Protein AF-K1QUE8-F1 (afdb_monomer)

Solvent-accessible surface area (backbone atoms only — not comparable to full-atom values): 10754 Å² total; per-residue (Å²): 132,71,87,56,39,79,58,92,83,52,63,76,70,62,57,48,41,46,34,38,34,32,45,71,91,38,82,73,45,81,34,68,40,78,85,75,80,98,66,76,67,52,37,66,56,57,49,50,61,57,50,73,75,49,94,81,67,42,38,39,40,38,44,27,49,48,38,58,42,22,41,100,90,54,39,49,23,56,53,54,43,53,49,44,69,73,35,80,70,38,34,38,38,37,31,27,74,27,52,45,63,65,99,59,63,75,72,58,93,77,76,88,77,75,86,78,88,65,76,57,57,27,46,48,27,47,33,53,38,52,68,34,94,48,33,46,73,41,41,47,48,73,68,54,51,52,51,55,50,68,77,43,95,64,55,71,67,57,49,54,53,52,53,52,43,50,76,71,39,69,63,59,53,50,49,26,53,49,45,39,56,55,56,74,76,90

Sequence (186 aa):
MYETNLDHQDWDKAKSTCLICKIDDNITVNLEDKTIGEEGTHAEEFLLQELEKKSEVRNVTIFMNNSPCSTPNHTCADKLLKYLDASENVRMTMYVTRLYMIARESCKRDGHSEDITNGSVHSAGLQRLKQHARCEINAFNKNVWEELLNITKMTKEFKEEFMSKYCNVRSRKEEDDCIRSDLEII

Nearest PDB structures (foldseek):
  8fvi-assembly1_A  TM=6.857E-01  e=3.192E-07  Homo sapiens
  5w3v-assembly1_B  TM=6.113E-01  e=8.875E-08  Macaca nemestrina
  8h0i-assembly1_B  TM=6.371E-01  e=7.833E-06  Homo sapiens
  4iou-assembly1_A  TM=6.543E-01  e=2.046E-05  Homo sapiens
  5zva-assembly1_A  TM=5.821E-01  e=1.800E-05  Homo sapiens

pLDDT: mean 75.33, std 18.22, range [23.98, 97.44]

Secondary structure (DSSP, 8-state):
--TTB--TT-HHHHH--EEEEEETTEEEEEEE---SSS----HHHHHHHHHHT-S---EEEEEESSPPP--SS--HHHHHHHHHHH-TT-EEEEEESSB---SS-TT--S-PPP--S-THHHHHHHHHHHHSTTEEEEE--HHHHHHHHHHS---HHHHHHHHHHHHH-HHHHHHHHHHHHHHHH-

Radius of gyration: 16.33 Å; Cα contacts (8 Å, |Δi|>4): 271; chains: 1; bounding box: 38×42×38 Å

Structure (mmCIF, N/CA/C/O backbone):
data_AF-K1QUE8-F1
#
_entry.id   AF-K1QUE8-F1
#
loop_
_atom_site.group_PDB
_atom_site.id
_atom_site.type_symbol
_atom_site.label_atom_id
_atom_site.label_alt_id
_atom_site.label_comp_id
_atom_site.label_asym_id
_atom_site.label_entity_id
_atom_site.label_seq_id
_atom_site.pdbx_PDB_ins_code
_atom_site.Cartn_x
_atom_site.Cartn_y
_atom_site.Cartn_z
_atom_site.occupancy
_atom_site.B_iso_or_equiv
_atom_site.auth_seq_id
_atom_site.auth_comp_id
_atom_site.auth_asym_id
_atom_site.auth_atom_id
_atom_site.pdbx_PDB_model_num
ATOM 1 N N . MET A 1 1 ? 7.426 0.393 -20.515 1.00 30.89 1 MET A N 1
ATOM 2 C CA . MET A 1 1 ? 7.509 0.772 -19.095 1.00 30.89 1 MET A CA 1
ATOM 3 C C . MET A 1 1 ? 7.867 2.232 -19.069 1.00 30.89 1 MET A C 1
ATOM 5 O O . MET A 1 1 ? 8.918 2.582 -19.593 1.00 30.89 1 MET A O 1
ATOM 9 N N . TYR A 1 2 ? 6.949 3.071 -18.607 1.00 23.98 2 TYR A N 1
ATOM 10 C CA . TYR A 1 2 ? 7.241 4.486 -18.402 1.00 23.98 2 TYR A CA 1
ATOM 11 C C . TYR A 1 2 ? 8.318 4.622 -17.311 1.00 23.98 2 TYR A C 1
ATOM 13 O O . TYR A 1 2 ? 8.532 3.697 -16.528 1.00 23.98 2 TYR A O 1
ATOM 21 N N . GLU A 1 3 ? 8.979 5.775 -17.230 1.00 28.92 3 GLU A N 1
ATOM 22 C CA . GLU A 1 3 ? 9.872 6.176 -16.127 1.00 28.92 3 GLU A CA 1
ATOM 23 C C . GLU A 1 3 ? 9.090 6.393 -14.803 1.00 28.92 3 GLU A C 1
ATOM 25 O O . GLU A 1 3 ? 9.285 7.361 -14.079 1.00 28.92 3 GLU A O 1
ATOM 30 N N . THR A 1 4 ? 8.137 5.511 -14.491 1.00 37.34 4 THR A N 1
ATOM 31 C CA . THR A 1 4 ? 7.513 5.336 -13.166 1.00 37.34 4 THR A CA 1
ATOM 32 C C . THR A 1 4 ? 8.431 4.554 -12.224 1.00 37.34 4 THR A C 1
ATOM 34 O O . THR A 1 4 ? 8.245 4.579 -11.003 1.00 37.34 4 THR A O 1
ATOM 37 N N . ASN A 1 5 ? 9.440 3.891 -12.799 1.00 44.62 5 ASN A N 1
ATOM 38 C CA . ASN A 1 5 ? 10.631 3.429 -12.109 1.00 44.62 5 ASN A CA 1
ATOM 39 C C . ASN A 1 5 ? 11.327 4.641 -11.493 1.00 44.62 5 ASN A C 1
ATOM 41 O O . ASN A 1 5 ? 11.408 5.694 -12.116 1.00 44.62 5 ASN A O 1
ATOM 45 N N . LEU A 1 6 ? 11.855 4.494 -10.282 1.00 47.84 6 LEU A N 1
ATOM 46 C CA . LEU A 1 6 ? 12.847 5.422 -9.747 1.00 47.84 6 LEU A CA 1
ATOM 47 C C . LEU A 1 6 ? 14.013 5.530 -10.747 1.00 47.84 6 LEU A C 1
ATOM 49 O O . LEU A 1 6 ? 14.933 4.713 -10.713 1.00 47.84 6 LEU A O 1
ATOM 53 N N . ASP A 1 7 ? 13.940 6.508 -11.650 1.00 41.91 7 ASP A N 1
ATOM 54 C CA . ASP A 1 7 ? 15.018 6.827 -12.569 1.00 41.91 7 ASP A CA 1
ATOM 55 C C . ASP A 1 7 ? 16.186 7.386 -11.754 1.00 41.91 7 ASP A C 1
ATOM 57 O O . ASP A 1 7 ? 16.023 8.142 -10.787 1.00 41.91 7 ASP A O 1
ATOM 61 N N . HIS A 1 8 ? 17.386 6.962 -12.121 1.00 46.53 8 HIS A N 1
ATOM 62 C CA . HIS A 1 8 ? 18.628 7.074 -11.361 1.00 46.53 8 HIS A CA 1
ATOM 63 C C . HIS A 1 8 ? 19.145 8.518 -11.212 1.00 46.53 8 HIS A C 1
ATOM 65 O O . HIS A 1 8 ? 20.296 8.725 -10.825 1.00 46.53 8 HIS A O 1
ATOM 71 N N . GLN A 1 9 ? 18.321 9.519 -11.523 1.00 44.19 9 GLN A N 1
ATOM 72 C CA . GLN A 1 9 ? 18.676 10.934 -11.501 1.00 44.19 9 GLN A CA 1
ATOM 73 C C . GLN A 1 9 ? 18.303 11.630 -10.182 1.00 44.19 9 GLN A C 1
ATOM 75 O O . GLN A 1 9 ? 18.960 12.602 -9.817 1.00 44.19 9 GLN A O 1
ATOM 80 N N . ASP A 1 10 ? 17.324 11.119 -9.419 1.00 52.12 10 ASP A N 1
ATOM 81 C CA . ASP A 1 10 ? 16.873 11.721 -8.148 1.00 52.12 10 ASP A CA 1
ATOM 82 C C . ASP A 1 10 ? 17.014 10.745 -6.963 1.00 52.12 10 ASP A C 1
ATOM 84 O O . ASP A 1 10 ? 16.064 10.135 -6.462 1.00 52.12 10 ASP A O 1
ATOM 88 N N . TRP A 1 11 ? 18.266 10.575 -6.533 1.00 52.62 11 TRP A N 1
ATOM 89 C CA . TRP A 1 11 ? 18.699 9.614 -5.514 1.00 52.62 11 TRP A CA 1
ATOM 90 C C . TRP A 1 11 ? 18.030 9.776 -4.160 1.00 52.62 11 TRP A C 1
ATOM 92 O O . TRP A 1 11 ? 17.877 8.792 -3.441 1.00 52.62 11 TRP A O 1
ATOM 102 N N . ASP A 1 12 ? 17.658 10.992 -3.783 1.00 55.94 12 ASP A N 1
ATOM 103 C CA . ASP A 1 12 ? 17.095 11.238 -2.460 1.00 55.94 12 ASP A CA 1
ATOM 104 C C . ASP A 1 12 ? 15.650 10.740 -2.368 1.00 55.94 12 ASP A C 1
ATOM 106 O O . ASP A 1 12 ? 15.221 10.294 -1.306 1.00 55.94 12 ASP A O 1
ATOM 110 N N . LYS A 1 13 ? 14.937 10.670 -3.501 1.00 54.03 13 LYS A N 1
ATOM 111 C CA . LYS A 1 13 ? 13.595 10.071 -3.588 1.00 5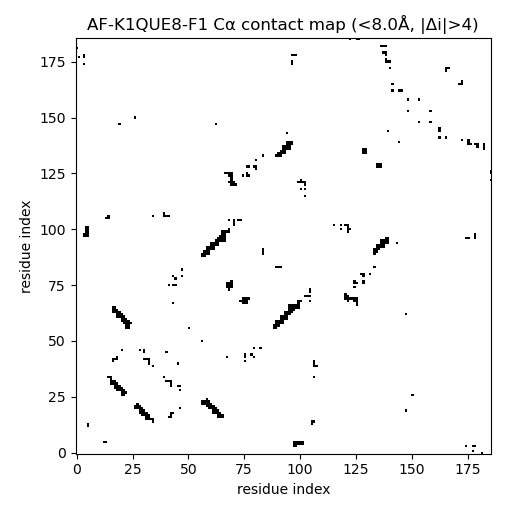4.03 13 LYS A CA 1
ATOM 112 C C . LYS A 1 13 ? 13.598 8.542 -3.610 1.00 54.03 13 LYS A C 1
ATOM 114 O O . LYS A 1 13 ? 12.575 7.943 -3.282 1.00 54.03 13 LYS A O 1
ATOM 119 N N . ALA A 1 14 ? 14.712 7.923 -4.004 1.00 55.34 14 ALA A N 1
ATOM 120 C CA . ALA A 1 14 ? 14.877 6.467 -4.046 1.00 55.34 14 ALA A CA 1
ATOM 121 C C . ALA A 1 14 ? 15.309 5.857 -2.702 1.00 55.34 14 ALA A C 1
ATOM 123 O O . ALA A 1 14 ? 15.234 4.640 -2.536 1.00 55.34 14 ALA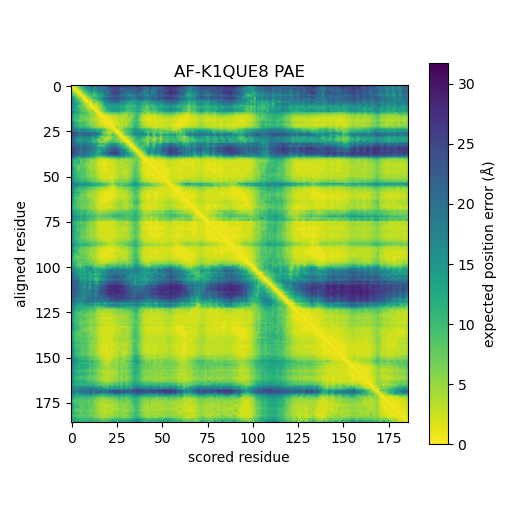 A O 1
ATOM 124 N N . LYS A 1 15 ? 15.805 6.685 -1.772 1.00 58.16 15 LYS A N 1
ATOM 125 C CA . LYS A 1 15 ? 16.383 6.241 -0.493 1.00 58.16 15 LYS A CA 1
ATOM 126 C C . LYS A 1 15 ? 15.375 6.125 0.641 1.00 58.16 15 LYS A C 1
ATOM 128 O O . L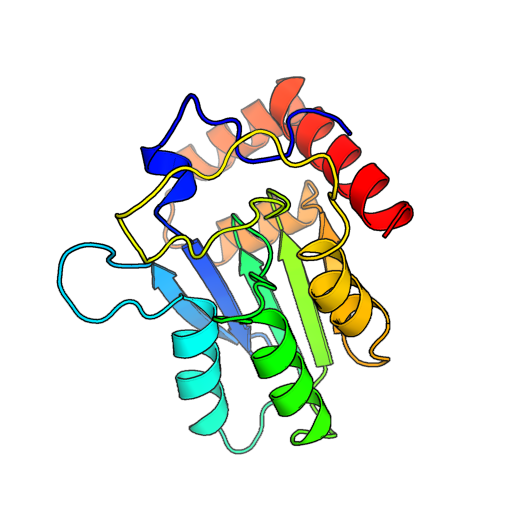YS A 1 15 ? 15.665 5.420 1.593 1.00 58.16 15 LYS A O 1
ATOM 133 N N . SER A 1 16 ? 14.241 6.819 0.566 1.00 66.56 16 SER A N 1
ATOM 134 C CA . SER A 1 16 ? 13.264 6.839 1.650 1.00 66.56 16 SER A CA 1
ATOM 135 C C . SER A 1 16 ? 11.920 6.278 1.207 1.00 66.56 16 SER A C 1
ATOM 137 O O . SER A 1 16 ? 11.333 6.689 0.197 1.00 66.56 16 SER A O 1
ATOM 139 N N . THR A 1 17 ? 11.412 5.346 2.007 1.00 73.69 17 THR A N 1
ATOM 140 C CA . THR A 1 17 ? 10.017 4.926 1.943 1.00 73.69 17 THR A CA 1
ATOM 141 C C . THR A 1 17 ? 9.241 5.664 3.027 1.00 73.69 17 THR A C 1
ATOM 143 O O . THR A 1 17 ? 9.574 5.604 4.209 1.00 73.69 17 THR A O 1
ATOM 146 N N . CYS A 1 18 ? 8.206 6.386 2.613 1.00 80.50 18 CYS A N 1
ATOM 147 C CA . CYS A 1 18 ? 7.175 6.889 3.508 1.00 80.50 18 CYS A CA 1
ATOM 148 C C . CYS A 1 18 ? 5.997 5.925 3.420 1.00 80.50 18 CYS A C 1
ATOM 150 O O . CYS A 1 18 ? 5.499 5.661 2.322 1.00 80.50 18 CYS A O 1
ATOM 152 N N . LEU A 1 19 ? 5.582 5.399 4.568 1.00 87.19 19 LEU A N 1
ATOM 153 C CA . LEU A 1 19 ? 4.492 4.450 4.704 1.00 87.19 19 LEU A CA 1
ATOM 154 C C . LEU A 1 19 ? 3.558 4.936 5.808 1.00 87.19 19 LEU A C 1
ATOM 156 O O . LEU A 1 19 ? 3.924 5.010 6.979 1.00 87.19 19 LEU A O 1
ATOM 160 N N . ILE A 1 20 ? 2.318 5.227 5.438 1.00 88.88 20 ILE A N 1
ATOM 161 C CA . ILE A 1 20 ? 1.243 5.527 6.381 1.00 88.88 20 ILE A CA 1
ATOM 162 C C . ILE A 1 20 ? 0.265 4.358 6.373 1.00 88.88 20 ILE A C 1
ATOM 164 O O . ILE A 1 20 ? -0.099 3.852 5.316 1.00 88.88 20 ILE A O 1
ATOM 168 N N . CYS A 1 21 ? -0.149 3.913 7.555 1.00 90.69 21 CYS A N 1
ATOM 169 C CA . CYS A 1 21 ? -1.000 2.745 7.721 1.00 90.69 21 CYS A CA 1
ATOM 170 C C . CYS A 1 21 ? -2.239 3.046 8.572 1.00 90.69 21 CYS A C 1
ATOM 172 O O . CYS A 1 21 ? -2.156 3.597 9.681 1.00 90.69 21 CYS A O 1
ATOM 174 N N . LYS A 1 22 ? -3.390 2.619 8.051 1.00 91.81 22 LYS A N 1
ATOM 175 C CA . LYS A 1 22 ? -4.681 2.564 8.737 1.00 91.81 22 LYS A CA 1
ATOM 176 C C . LYS A 1 22 ? -4.995 1.101 9.063 1.00 91.81 22 LYS A C 1
ATOM 178 O O . LYS A 1 22 ? -4.960 0.251 8.177 1.00 91.81 22 LYS A O 1
ATOM 183 N N . ILE A 1 23 ? -5.303 0.820 10.324 1.00 90.69 23 ILE A N 1
ATOM 184 C CA . ILE A 1 23 ? -5.627 -0.511 10.846 1.00 90.69 23 ILE A CA 1
ATOM 185 C C . ILE A 1 23 ? -7.047 -0.456 11.405 1.00 90.69 23 ILE A C 1
ATOM 187 O O . ILE A 1 23 ? -7.299 0.324 12.321 1.00 90.69 23 ILE A O 1
ATOM 191 N N . ASP A 1 24 ? -7.965 -1.250 10.852 1.00 89.62 24 ASP A N 1
ATOM 192 C CA . ASP A 1 24 ? -9.374 -1.322 11.283 1.00 89.62 24 ASP A CA 1
ATOM 193 C C . ASP A 1 24 ? -10.017 0.062 11.462 1.00 89.62 24 ASP A C 1
ATOM 195 O O . ASP A 1 24 ? -10.562 0.405 12.508 1.00 89.62 24 ASP A O 1
ATOM 199 N N . ASP A 1 25 ? -9.855 0.891 10.432 1.00 77.38 25 ASP A N 1
ATOM 200 C CA . ASP A 1 25 ? -10.267 2.295 10.358 1.00 77.38 25 ASP A CA 1
ATOM 201 C C . ASP A 1 25 ? -9.583 3.286 11.315 1.00 77.38 25 ASP A C 1
ATOM 203 O O . ASP A 1 25 ? -9.800 4.495 11.209 1.00 77.38 25 ASP A O 1
ATOM 207 N N . ASN A 1 26 ? -8.666 2.819 12.161 1.00 75.50 26 ASN A N 1
ATOM 208 C CA . ASN A 1 26 ? -7.846 3.659 13.025 1.00 75.50 26 ASN A CA 1
ATOM 209 C C . ASN A 1 26 ? -6.485 3.951 12.388 1.00 75.50 26 ASN A C 1
ATOM 211 O O . ASN A 1 26 ? -5.760 3.060 11.942 1.00 75.50 26 ASN A O 1
ATOM 215 N N . ILE A 1 27 ? -6.088 5.220 12.382 1.00 69.88 27 ILE A N 1
ATOM 216 C CA . ILE A 1 27 ? -4.767 5.625 11.891 1.00 69.88 27 ILE A CA 1
ATOM 217 C C . ILE A 1 27 ? -3.753 5.231 12.949 1.00 69.88 27 ILE A C 1
ATOM 219 O O . ILE A 1 27 ? -3.787 5.759 14.061 1.00 69.88 27 ILE A O 1
ATOM 223 N N . THR A 1 28 ? -2.874 4.290 12.620 1.00 68.00 28 THR A N 1
ATOM 224 C CA . THR A 1 28 ? -2.076 3.641 13.663 1.00 68.00 28 THR A CA 1
ATOM 225 C C . THR A 1 28 ? -0.579 3.790 13.446 1.00 68.00 28 THR A C 1
ATOM 227 O O . THR A 1 28 ? 0.158 3.736 14.426 1.00 68.00 28 THR A O 1
ATOM 230 N N . VAL A 1 29 ? -0.101 4.048 12.221 1.00 66.06 29 VAL A N 1
ATOM 231 C CA . VAL A 1 29 ? 1.348 4.137 11.995 1.00 66.06 29 VAL A CA 1
ATOM 232 C C . VAL A 1 29 ? 1.701 5.138 10.895 1.00 66.06 29 VAL A C 1
ATOM 234 O O . VAL A 1 29 ? 1.215 5.024 9.775 1.00 66.06 29 VAL A O 1
ATOM 237 N N . ASN A 1 30 ? 2.548 6.116 11.218 1.00 68.06 30 ASN A N 1
ATOM 238 C CA . ASN A 1 30 ? 3.285 6.904 10.231 1.00 68.06 30 ASN A CA 1
ATOM 239 C C . ASN A 1 30 ? 4.753 6.494 10.344 1.00 68.06 30 ASN A C 1
ATOM 241 O O . ASN A 1 30 ? 5.393 6.774 11.360 1.00 68.06 30 ASN A O 1
ATOM 245 N N . LEU A 1 31 ? 5.236 5.773 9.341 1.00 67.12 31 LEU A N 1
ATOM 246 C CA . LEU A 1 31 ? 6.587 5.247 9.269 1.00 67.12 31 LEU A CA 1
ATOM 247 C C . LEU A 1 31 ? 7.317 5.998 8.166 1.00 67.12 31 LEU A C 1
ATOM 249 O O . LEU A 1 31 ? 7.067 5.812 6.976 1.00 67.12 31 LEU A O 1
ATOM 253 N N . GLU A 1 32 ? 8.224 6.864 8.583 1.00 61.84 32 GLU A N 1
ATOM 254 C CA . GLU A 1 32 ? 9.226 7.438 7.700 1.00 61.84 32 GLU A CA 1
ATOM 255 C C . GLU A 1 32 ? 10.508 6.635 7.892 1.00 61.84 32 GLU A C 1
ATOM 257 O O . GLU A 1 32 ? 10.990 6.487 9.020 1.00 61.84 32 GLU A O 1
ATOM 262 N N . ASP A 1 33 ? 11.048 6.096 6.802 1.00 56.19 33 ASP A N 1
ATOM 263 C CA . ASP A 1 33 ? 12.351 5.448 6.839 1.00 56.19 33 ASP A CA 1
ATOM 264 C C . ASP A 1 33 ? 13.437 6.465 7.243 1.00 56.19 33 ASP A C 1
ATOM 266 O O . ASP A 1 33 ? 13.603 7.519 6.617 1.00 56.19 33 ASP A O 1
ATOM 270 N N . LYS A 1 34 ? 14.184 6.149 8.306 1.00 48.19 34 LYS A N 1
ATOM 271 C CA . LYS A 1 34 ? 15.396 6.869 8.706 1.00 48.19 34 LYS A CA 1
ATOM 272 C C . LYS A 1 34 ? 16.609 6.155 8.121 1.00 48.19 34 LYS A C 1
ATOM 274 O O . LYS A 1 34 ? 17.379 5.533 8.848 1.00 48.19 34 LYS A O 1
ATOM 279 N N . THR A 1 35 ? 16.863 6.304 6.827 1.00 44.03 35 THR A N 1
ATOM 280 C CA . THR A 1 35 ? 18.141 5.852 6.262 1.00 44.03 35 THR A CA 1
ATOM 281 C C . THR A 1 35 ? 19.268 6.824 6.600 1.00 44.03 35 THR A C 1
ATOM 283 O O . THR A 1 35 ? 19.671 7.595 5.732 1.00 44.03 35 THR A O 1
ATOM 286 N N . ILE A 1 36 ? 19.815 6.783 7.823 1.00 40.66 36 ILE A N 1
ATOM 287 C CA . ILE A 1 36 ? 21.217 7.162 8.087 1.00 40.66 36 ILE A CA 1
ATOM 288 C C . ILE A 1 36 ? 21.772 6.322 9.258 1.00 40.66 36 ILE A C 1
ATOM 290 O O . ILE A 1 36 ? 21.565 6.671 10.415 1.00 40.66 36 ILE A O 1
ATOM 294 N N . GLY A 1 37 ? 22.538 5.265 8.948 1.00 38.22 37 GLY A N 1
ATOM 295 C CA . GLY A 1 37 ? 23.415 4.565 9.904 1.00 38.22 37 GLY A CA 1
ATOM 296 C C . GLY A 1 37 ? 22.984 3.144 10.298 1.00 38.22 37 GLY A C 1
ATOM 297 O O . GLY A 1 37 ? 22.029 2.957 11.036 1.00 38.22 37 GLY A O 1
ATOM 298 N N . GLU A 1 38 ? 23.743 2.167 9.799 1.00 39.91 38 GLU A N 1
ATOM 299 C CA . GLU A 1 38 ? 23.936 0.769 10.244 1.00 39.91 38 GLU A CA 1
ATOM 300 C C . GLU A 1 38 ? 22.769 -0.239 10.340 1.00 39.91 38 GLU A C 1
ATOM 302 O O . GLU A 1 38 ? 23.064 -1.423 10.203 1.00 39.91 38 GLU A O 1
ATOM 307 N N . GLU A 1 39 ? 21.483 0.130 10.437 1.00 53.50 39 GLU A N 1
ATOM 308 C CA . GLU A 1 39 ? 20.423 -0.889 10.677 1.00 53.50 39 GLU A CA 1
ATOM 309 C C . GLU A 1 39 ? 19.336 -1.074 9.600 1.00 53.50 39 GLU A C 1
ATOM 311 O O . GLU A 1 39 ? 18.361 -1.773 9.849 1.00 53.50 39 GLU A O 1
ATOM 316 N N . GLY A 1 40 ? 19.519 -0.536 8.386 1.00 64.38 40 GLY A N 1
ATOM 317 C CA . GLY A 1 40 ? 18.954 -1.059 7.119 1.00 64.38 40 GLY A CA 1
ATOM 318 C C . GLY A 1 40 ? 17.523 -1.641 7.092 1.00 64.38 40 GLY A C 1
ATOM 319 O O . GLY A 1 40 ? 17.290 -2.571 6.324 1.00 64.38 40 GLY A O 1
ATOM 320 N N . THR A 1 41 ? 16.591 -1.133 7.903 1.00 74.19 41 THR A N 1
ATOM 321 C CA . THR A 1 41 ? 15.240 -1.690 8.077 1.00 74.19 41 THR A CA 1
ATOM 322 C C . THR A 1 41 ? 14.243 -0.872 7.269 1.00 74.19 41 THR A C 1
ATOM 324 O O . THR A 1 41 ? 14.152 0.340 7.446 1.00 74.19 41 THR A O 1
ATOM 327 N N . HIS A 1 42 ? 13.481 -1.524 6.395 1.00 79.44 42 HIS A N 1
ATOM 328 C CA . HIS A 1 42 ? 12.485 -0.855 5.558 1.00 79.44 42 HIS A CA 1
ATOM 329 C C . HIS A 1 42 ? 11.197 -0.545 6.336 1.00 79.44 42 HIS A C 1
ATOM 331 O O . HIS A 1 42 ? 10.841 -1.226 7.302 1.00 79.44 42 HIS A O 1
ATOM 337 N N . ALA A 1 43 ? 10.440 0.453 5.874 1.00 83.25 43 ALA A N 1
ATOM 338 C CA . ALA A 1 43 ? 9.170 0.853 6.484 1.00 83.25 43 ALA A CA 1
ATOM 339 C C . ALA A 1 43 ? 8.162 -0.313 6.587 1.00 83.25 43 ALA A C 1
ATOM 341 O O . ALA A 1 43 ? 7.428 -0.426 7.568 1.00 83.25 43 ALA A O 1
ATOM 342 N N . GLU A 1 44 ? 8.161 -1.224 5.616 1.00 88.50 44 GLU A N 1
ATOM 343 C CA . GLU A 1 44 ? 7.332 -2.432 5.598 1.00 88.50 44 GLU A CA 1
ATOM 344 C C . GLU A 1 44 ? 7.657 -3.382 6.758 1.00 88.50 44 GLU A C 1
ATOM 346 O O . GLU A 1 44 ? 6.771 -4.047 7.289 1.00 88.50 44 GLU A O 1
ATOM 351 N N . GLU A 1 45 ? 8.919 -3.445 7.179 1.00 86.56 45 GLU A N 1
ATOM 352 C CA . GLU A 1 45 ? 9.349 -4.299 8.289 1.00 86.56 45 GLU A CA 1
ATOM 353 C C . GLU A 1 45 ? 8.936 -3.705 9.632 1.00 86.56 45 GLU A C 1
ATOM 355 O O . GLU A 1 45 ? 8.463 -4.432 10.504 1.00 86.56 45 GLU A O 1
ATOM 360 N N . PHE A 1 46 ? 9.027 -2.381 9.779 1.00 84.94 46 PHE A N 1
ATOM 361 C CA . PHE A 1 46 ? 8.458 -1.686 10.933 1.00 84.94 46 PHE A CA 1
ATOM 362 C C . PHE A 1 46 ? 6.941 -1.876 11.012 1.00 84.94 46 PHE A C 1
ATOM 364 O O . PHE A 1 46 ? 6.409 -2.113 12.096 1.00 84.94 46 PHE A O 1
ATOM 371 N N . LEU A 1 47 ? 6.238 -1.836 9.875 1.00 88.56 47 LEU A N 1
ATOM 372 C CA . LEU A 1 47 ? 4.806 -2.125 9.839 1.00 88.56 47 LEU A CA 1
ATOM 373 C C . LEU A 1 47 ? 4.515 -3.538 10.362 1.00 88.56 47 LEU A C 1
ATOM 375 O O . LEU A 1 47 ? 3.628 -3.699 11.195 1.00 88.56 47 LEU A O 1
ATOM 379 N N . LEU A 1 48 ? 5.257 -4.549 9.905 1.00 91.12 48 LEU A N 1
ATOM 380 C CA . LEU A 1 48 ? 5.076 -5.930 10.360 1.00 91.12 48 LEU A CA 1
ATOM 381 C C . LEU A 1 48 ? 5.281 -6.069 11.871 1.00 91.12 48 LEU A C 1
ATOM 383 O O . LEU A 1 48 ? 4.438 -6.664 12.539 1.00 91.12 48 LEU A O 1
ATOM 387 N N . GLN A 1 49 ? 6.320 -5.440 12.426 1.00 88.88 49 GLN A N 1
ATOM 388 C CA . GLN A 1 49 ? 6.545 -5.420 13.876 1.00 88.88 49 GLN A CA 1
ATOM 389 C C . GLN A 1 49 ? 5.372 -4.789 14.644 1.00 88.88 49 GLN A C 1
ATOM 391 O O . GLN A 1 49 ? 5.040 -5.231 15.743 1.00 88.88 49 GLN A O 1
ATOM 396 N N . GLU A 1 50 ? 4.736 -3.751 14.096 1.00 87.38 50 GLU A N 1
ATOM 397 C CA . GLU A 1 50 ? 3.555 -3.129 14.708 1.00 87.38 50 GLU A CA 1
ATOM 398 C C . GLU A 1 50 ? 2.292 -3.987 14.578 1.00 87.38 50 GLU A C 1
ATOM 400 O O . GLU A 1 50 ? 1.459 -4.001 15.488 1.00 87.38 50 GLU A O 1
ATOM 405 N N . LEU A 1 51 ? 2.146 -4.719 13.472 1.00 90.25 51 LEU A N 1
ATOM 406 C CA . LEU A 1 51 ? 1.034 -5.642 13.250 1.00 90.25 51 LEU A CA 1
ATOM 407 C C . LEU A 1 51 ? 1.124 -6.871 14.163 1.00 90.25 51 LEU A C 1
ATOM 409 O O . LEU A 1 51 ? 0.110 -7.279 14.724 1.00 90.25 51 LEU A O 1
ATOM 413 N N . GLU A 1 52 ? 2.322 -7.415 14.382 1.00 89.06 52 GLU A N 1
ATOM 414 C CA . GLU A 1 52 ? 2.561 -8.565 15.269 1.00 89.06 52 GLU A CA 1
ATOM 415 C C . GLU A 1 52 ? 2.217 -8.276 16.739 1.00 89.06 52 GLU A C 1
ATOM 417 O O . GLU A 1 52 ? 1.852 -9.180 17.490 1.00 89.06 52 GLU A O 1
ATOM 422 N N . LYS A 1 53 ? 2.277 -7.008 17.162 1.00 87.38 53 LYS A N 1
ATOM 423 C CA . LYS A 1 53 ? 1.895 -6.578 18.520 1.00 87.38 53 LYS A CA 1
ATOM 424 C C . LYS A 1 53 ? 0.378 -6.517 18.732 1.00 87.38 53 LYS A C 1
ATOM 426 O O . LYS A 1 53 ? -0.064 -6.263 19.854 1.00 87.38 53 LYS A O 1
ATOM 431 N N . LYS A 1 54 ? -0.430 -6.682 17.681 1.00 84.00 54 LYS A N 1
ATOM 432 C CA . LYS A 1 54 ? -1.888 -6.506 17.718 1.00 84.00 54 LYS A CA 1
ATOM 433 C C . LYS A 1 54 ? -2.589 -7.852 17.579 1.00 84.00 54 LYS A C 1
ATOM 435 O O . LYS A 1 54 ? -2.373 -8.580 16.622 1.00 84.00 54 LYS A O 1
ATOM 440 N N . SER A 1 55 ? -3.476 -8.161 18.522 1.00 76.94 55 SER A N 1
ATOM 441 C CA . SER A 1 55 ? -4.176 -9.451 18.575 1.00 76.94 55 SER A CA 1
ATOM 442 C C . SER A 1 55 ? -5.428 -9.537 17.694 1.00 76.94 55 SER A C 1
ATOM 444 O O . SER A 1 55 ? -5.925 -10.635 17.474 1.00 76.94 55 SER A O 1
ATOM 446 N N . GLU A 1 56 ? -5.959 -8.412 17.203 1.00 84.75 56 GLU A N 1
ATOM 447 C CA . GLU A 1 56 ? -7.262 -8.362 16.515 1.00 84.75 56 GLU A CA 1
ATOM 448 C C . GLU A 1 56 ? -7.250 -7.459 15.273 1.00 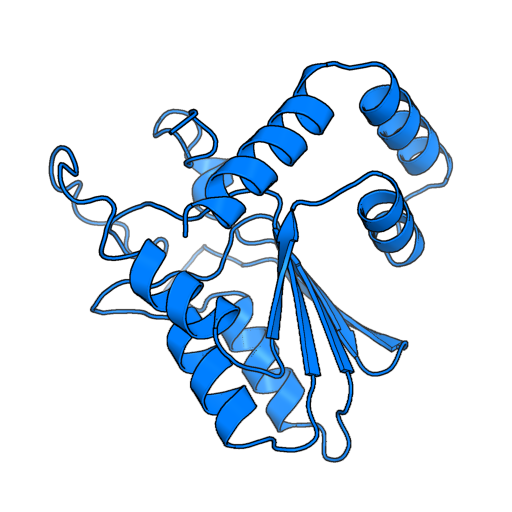84.75 56 GLU A C 1
ATOM 450 O O . GLU A 1 56 ? -8.102 -6.590 15.121 1.00 84.75 56 GLU A O 1
ATOM 455 N N . VAL A 1 57 ? -6.284 -7.658 14.375 1.00 91.25 57 VAL A N 1
ATOM 456 C CA . VAL A 1 57 ? -6.256 -6.945 13.087 1.00 91.25 57 VAL A CA 1
ATOM 457 C C . VAL A 1 57 ? -7.177 -7.633 12.081 1.00 91.25 57 VAL A C 1
ATOM 459 O O . VAL A 1 57 ? -7.091 -8.851 11.905 1.00 91.25 57 VAL A O 1
ATOM 462 N N . ARG A 1 58 ? -8.026 -6.871 11.379 1.00 93.94 58 ARG A N 1
ATOM 463 C CA . ARG A 1 58 ? -8.817 -7.393 10.242 1.00 93.94 58 ARG A CA 1
ATOM 464 C C . ARG A 1 58 ? -8.499 -6.702 8.927 1.00 93.94 58 ARG A C 1
ATOM 466 O O . ARG A 1 58 ? -8.408 -7.370 7.903 1.00 93.94 58 ARG A O 1
ATOM 473 N N . ASN A 1 59 ? -8.320 -5.387 8.933 1.00 95.50 59 ASN A N 1
ATOM 474 C CA . ASN A 1 59 ? -8.075 -4.604 7.726 1.00 95.50 59 ASN A CA 1
ATOM 475 C C . ASN A 1 59 ? -6.835 -3.734 7.892 1.00 95.50 59 ASN A C 1
ATOM 477 O O . ASN A 1 59 ? -6.730 -2.963 8.844 1.00 95.50 59 ASN A O 1
ATOM 481 N N . VAL A 1 60 ? -5.929 -3.821 6.924 1.00 95.38 60 VAL A N 1
ATOM 482 C CA . VAL A 1 60 ? -4.708 -3.019 6.847 1.00 95.38 60 VAL A CA 1
ATOM 483 C C . VAL A 1 60 ? -4.737 -2.246 5.535 1.00 95.38 60 VAL A C 1
ATOM 485 O O . VAL A 1 60 ? -4.704 -2.842 4.464 1.00 95.38 60 VAL A O 1
ATOM 488 N N . THR A 1 61 ? -4.807 -0.919 5.602 1.00 95.56 61 THR A N 1
ATOM 489 C CA . THR A 1 61 ? -4.665 -0.043 4.429 1.00 95.56 61 THR A CA 1
ATOM 490 C C . THR A 1 61 ? -3.335 0.685 4.505 1.00 95.56 61 THR A C 1
ATOM 492 O O . THR A 1 61 ? -3.075 1.407 5.467 1.00 95.56 61 THR A O 1
ATOM 495 N N . ILE A 1 62 ? -2.499 0.490 3.493 1.00 94.38 62 ILE A N 1
ATOM 496 C CA . ILE A 1 62 ? -1.138 1.009 3.403 1.00 94.38 62 ILE A CA 1
ATOM 497 C C . ILE A 1 62 ? -1.101 2.067 2.303 1.00 94.38 62 ILE A C 1
ATOM 499 O O . ILE A 1 62 ? -1.477 1.803 1.165 1.00 94.38 62 ILE A O 1
ATOM 503 N N . PHE A 1 63 ? -0.609 3.252 2.636 1.00 91.69 63 PHE A N 1
ATOM 504 C CA . PHE A 1 63 ? -0.326 4.342 1.712 1.00 91.69 63 PHE A CA 1
ATOM 505 C C . PHE A 1 63 ? 1.186 4.505 1.654 1.00 91.69 63 PHE A C 1
ATOM 507 O O . PHE A 1 63 ? 1.789 4.908 2.650 1.00 91.69 63 PHE A O 1
ATOM 514 N N . MET A 1 64 ? 1.812 4.181 0.525 1.00 88.38 64 MET A N 1
ATOM 515 C CA . MET A 1 64 ? 3.268 4.232 0.422 1.00 88.38 64 MET A CA 1
ATOM 516 C C . MET A 1 64 ? 3.760 4.846 -0.881 1.00 88.38 64 MET A C 1
ATOM 518 O O . MET A 1 64 ? 3.111 4.774 -1.926 1.00 88.38 64 MET A O 1
ATOM 522 N N . ASN A 1 65 ? 4.924 5.487 -0.821 1.00 82.62 65 ASN A N 1
ATOM 523 C CA . ASN A 1 65 ? 5.506 6.122 -1.998 1.00 82.62 65 ASN A CA 1
ATOM 524 C C . ASN A 1 65 ? 6.176 5.122 -2.954 1.00 82.62 65 ASN A C 1
ATOM 526 O O . ASN A 1 65 ? 6.110 5.319 -4.160 1.00 82.62 65 ASN A O 1
ATOM 530 N N . ASN A 1 66 ? 6.787 4.055 -2.443 1.00 80.56 66 ASN A N 1
ATOM 531 C CA . ASN A 1 66 ? 7.437 3.016 -3.242 1.00 80.56 66 ASN A CA 1
ATOM 532 C C . ASN A 1 66 ? 6.780 1.669 -2.942 1.00 80.56 66 ASN A C 1
ATOM 534 O O . ASN A 1 66 ? 6.550 1.373 -1.776 1.00 80.56 66 ASN A O 1
ATOM 538 N N . SER A 1 67 ? 6.480 0.853 -3.955 1.00 84.50 67 SER A N 1
ATOM 539 C CA . SER A 1 67 ? 5.991 -0.512 -3.718 1.00 84.50 67 SER A CA 1
ATOM 540 C C . SER A 1 67 ? 7.019 -1.359 -2.949 1.00 84.50 67 SER A C 1
ATOM 542 O O . SER A 1 67 ? 8.217 -1.080 -3.050 1.00 84.50 67 SER A O 1
ATOM 544 N N . PRO A 1 68 ? 6.595 -2.428 -2.247 1.00 85.00 68 PRO A N 1
ATOM 545 C CA . PRO A 1 68 ? 7.519 -3.270 -1.500 1.00 85.00 68 PRO A CA 1
ATOM 546 C C . PRO A 1 68 ? 8.627 -3.860 -2.370 1.00 85.00 68 PRO A C 1
ATOM 548 O O . PRO A 1 68 ? 8.374 -4.295 -3.497 1.00 85.00 68 PRO A O 1
ATOM 551 N N . CYS A 1 69 ? 9.849 -3.909 -1.838 1.00 80.25 69 CYS A N 1
ATOM 552 C CA . CYS A 1 69 ? 10.972 -4.514 -2.549 1.00 80.25 69 CYS A CA 1
ATOM 553 C C . CYS A 1 69 ? 10.810 -6.043 -2.672 1.00 80.25 69 CYS A C 1
ATOM 555 O O . CYS A 1 69 ? 10.221 -6.708 -1.812 1.00 80.25 69 CYS A O 1
ATOM 557 N N . SER A 1 70 ? 11.387 -6.609 -3.735 1.00 77.81 70 SER A N 1
ATOM 558 C CA . SER A 1 70 ? 11.434 -8.054 -3.982 1.00 77.81 70 SER A CA 1
ATOM 559 C C . SER A 1 70 ? 12.793 -8.445 -4.577 1.00 77.81 70 SER A C 1
ATOM 561 O O . SER A 1 70 ? 12.886 -8.959 -5.693 1.00 77.81 70 SER A O 1
ATOM 563 N N . THR A 1 71 ? 13.878 -8.176 -3.845 1.00 71.94 71 THR A N 1
ATOM 564 C CA . THR A 1 71 ? 15.222 -8.637 -4.238 1.00 71.94 71 THR A CA 1
ATOM 565 C C . THR A 1 71 ? 15.492 -10.053 -3.703 1.00 71.94 71 THR A C 1
ATOM 567 O O . THR A 1 71 ? 14.883 -10.454 -2.709 1.00 71.94 71 THR A O 1
ATOM 570 N N . PRO A 1 72 ? 16.455 -10.801 -4.275 1.00 68.62 72 PRO A N 1
ATOM 571 C CA . PRO A 1 72 ? 16.855 -12.111 -3.749 1.00 68.62 72 PRO A CA 1
ATOM 572 C C . PRO A 1 72 ? 17.366 -12.094 -2.299 1.00 68.62 72 PRO A C 1
ATOM 574 O O . PRO A 1 72 ? 17.250 -13.097 -1.602 1.00 68.62 72 PRO A O 1
ATOM 577 N N . ASN A 1 73 ? 17.934 -10.972 -1.850 1.00 68.19 73 ASN A N 1
ATOM 578 C CA . ASN A 1 73 ? 18.598 -10.857 -0.548 1.00 68.19 73 ASN A CA 1
ATOM 579 C C . ASN A 1 73 ? 17.747 -10.095 0.493 1.00 68.19 73 ASN A C 1
ATOM 581 O O . ASN A 1 73 ? 17.933 -10.272 1.697 1.00 68.19 73 ASN A O 1
ATOM 585 N N . HIS A 1 74 ? 16.755 -9.324 0.038 1.00 73.12 74 HIS A N 1
ATOM 586 C CA . HIS A 1 74 ? 15.792 -8.600 0.863 1.00 73.12 74 HIS A CA 1
ATOM 587 C C . HIS A 1 74 ? 14.452 -8.443 0.136 1.00 73.12 74 HIS A C 1
ATOM 589 O O . HIS A 1 74 ? 14.370 -7.844 -0.941 1.00 73.12 74 HIS A O 1
ATOM 595 N N . THR A 1 75 ? 13.399 -9.005 0.725 1.00 81.62 75 THR A N 1
ATOM 596 C CA . THR A 1 75 ? 12.068 -9.090 0.115 1.00 81.62 75 THR A CA 1
ATOM 597 C C . THR A 1 75 ? 10.998 -8.703 1.134 1.00 81.62 75 THR A C 1
ATOM 599 O O . THR A 1 75 ? 10.472 -9.528 1.885 1.00 81.62 75 THR A O 1
ATOM 602 N N . CYS A 1 76 ? 10.683 -7.408 1.189 1.00 87.19 76 CYS A N 1
ATOM 603 C CA . CYS A 1 76 ? 9.540 -6.906 1.951 1.00 87.19 76 CYS A CA 1
ATOM 604 C C . CYS A 1 76 ? 8.237 -7.528 1.438 1.00 87.19 76 CYS A C 1
ATOM 606 O O . CYS A 1 76 ? 7.359 -7.854 2.237 1.00 87.19 76 CYS A O 1
ATOM 608 N N . ALA A 1 77 ? 8.149 -7.779 0.126 1.00 89.38 77 ALA A N 1
ATOM 609 C CA . ALA A 1 77 ? 6.985 -8.408 -0.475 1.00 89.38 77 ALA A CA 1
ATOM 610 C C . ALA A 1 77 ? 6.706 -9.813 0.093 1.00 89.38 77 ALA A C 1
ATOM 612 O O . ALA A 1 77 ? 5.586 -10.093 0.517 1.00 89.38 77 ALA A O 1
ATOM 613 N N . ASP A 1 78 ? 7.720 -10.682 0.194 1.00 90.06 78 ASP A N 1
ATOM 614 C CA . ASP A 1 78 ? 7.512 -12.030 0.748 1.00 90.06 78 ASP A CA 1
ATOM 615 C C . ASP A 1 78 ? 7.277 -12.014 2.261 1.00 90.06 78 ASP A C 1
ATOM 617 O O . ASP A 1 78 ? 6.613 -12.905 2.790 1.00 90.06 78 ASP A O 1
ATOM 621 N N . LYS A 1 79 ? 7.801 -11.016 2.984 1.00 93.00 79 LYS A N 1
ATOM 622 C CA . LYS A 1 79 ? 7.501 -10.851 4.414 1.00 93.00 79 LYS A CA 1
ATOM 623 C C . LYS A 1 79 ? 6.030 -10.486 4.634 1.00 93.00 79 LYS A C 1
ATOM 625 O O . LYS A 1 79 ? 5.382 -11.094 5.482 1.00 93.00 79 LYS A O 1
ATOM 630 N N . LEU A 1 80 ? 5.490 -9.566 3.832 1.00 94.88 80 LEU A N 1
ATOM 631 C CA . LEU A 1 80 ? 4.063 -9.224 3.843 1.00 94.88 80 LEU A CA 1
ATOM 632 C C . LEU A 1 80 ? 3.190 -10.422 3.438 1.00 94.88 80 LEU A C 1
ATOM 634 O O . LEU A 1 80 ? 2.159 -10.661 4.064 1.00 94.88 80 LEU A O 1
ATOM 638 N N . LEU A 1 81 ? 3.627 -11.213 2.451 1.00 94.69 81 LEU A N 1
ATOM 639 C CA . LEU A 1 81 ? 2.931 -12.434 2.034 1.00 94.69 81 LEU A CA 1
ATOM 640 C C . LEU A 1 81 ? 2.857 -13.454 3.178 1.00 94.69 81 LEU A C 1
ATOM 642 O O . LEU A 1 81 ? 1.774 -13.915 3.519 1.00 94.69 81 LEU A O 1
ATOM 646 N N . LYS A 1 82 ? 3.989 -13.731 3.839 1.00 95.25 82 LYS A N 1
ATOM 647 C CA . LYS A 1 82 ? 4.042 -14.633 5.003 1.00 95.25 82 LYS A CA 1
ATOM 648 C C . LYS A 1 82 ? 3.144 -14.165 6.143 1.00 95.25 82 LYS A C 1
ATOM 650 O O . LYS A 1 82 ? 2.517 -14.987 6.804 1.00 95.25 82 LYS A O 1
ATOM 655 N N . TYR A 1 83 ? 3.087 -12.857 6.384 1.00 95.50 83 TYR A N 1
ATOM 656 C CA . TYR A 1 83 ? 2.190 -12.294 7.387 1.00 95.50 83 TYR A CA 1
ATOM 657 C C . TYR A 1 83 ? 0.720 -12.532 7.032 1.00 95.50 83 TYR A C 1
ATOM 659 O O . TYR A 1 83 ? -0.055 -12.933 7.902 1.00 95.50 83 TYR A O 1
ATOM 667 N N . LEU A 1 84 ? 0.340 -12.326 5.767 1.00 95.94 84 LEU A N 1
ATOM 668 C CA . LEU A 1 84 ? -1.010 -12.621 5.298 1.00 95.94 84 LEU A CA 1
ATOM 669 C C . LEU A 1 84 ? -1.335 -14.105 5.466 1.00 95.94 84 LEU A C 1
ATOM 671 O O . LEU A 1 84 ? -2.375 -14.410 6.046 1.00 95.94 84 LEU A O 1
ATOM 675 N N . ASP A 1 85 ? -0.445 -15.007 5.048 1.00 95.31 85 ASP A N 1
ATOM 676 C CA . ASP A 1 85 ? -0.613 -16.458 5.202 1.00 95.31 85 ASP A CA 1
ATOM 677 C C . ASP A 1 85 ? -0.819 -16.863 6.671 1.00 95.31 85 ASP A C 1
ATOM 679 O O . ASP A 1 85 ? -1.707 -17.657 6.971 1.00 95.31 85 ASP A O 1
ATOM 683 N N . ALA A 1 86 ? -0.050 -16.279 7.595 1.00 94.81 86 ALA A N 1
ATOM 684 C CA . ALA A 1 86 ? -0.163 -16.554 9.029 1.00 94.81 86 ALA A CA 1
ATOM 685 C C . ALA A 1 86 ? -1.393 -15.902 9.690 1.00 94.81 86 ALA A C 1
ATOM 687 O O . ALA A 1 86 ? -1.880 -16.389 10.710 1.00 94.81 86 ALA A O 1
ATOM 688 N N . SER A 1 87 ? -1.897 -14.801 9.128 1.00 93.31 87 SER A N 1
ATOM 689 C CA . SER A 1 87 ? -2.972 -13.992 9.712 1.00 93.31 87 SER A CA 1
ATOM 690 C C . SER A 1 87 ? -4.253 -14.138 8.895 1.00 93.31 87 SER A C 1
ATOM 692 O O . SER A 1 87 ? -4.634 -13.224 8.168 1.00 93.31 87 SER A O 1
ATOM 694 N N . GLU A 1 88 ? -4.928 -15.287 8.992 1.00 90.75 88 GLU A N 1
ATOM 695 C CA . GLU A 1 88 ? -6.046 -15.695 8.111 1.00 90.75 88 GLU A CA 1
ATOM 696 C C . GLU A 1 88 ? -7.191 -14.671 7.982 1.00 90.75 88 GLU A C 1
ATOM 698 O O . GLU A 1 88 ? -7.821 -14.564 6.928 1.00 90.75 88 GLU A O 1
ATOM 703 N N . ASN A 1 89 ? -7.438 -13.879 9.027 1.00 91.75 89 ASN A N 1
ATOM 704 C CA . ASN A 1 89 ? -8.522 -12.892 9.062 1.00 91.75 89 ASN A CA 1
ATOM 705 C C . ASN A 1 89 ? -8.130 -11.509 8.525 1.00 91.75 89 ASN A C 1
ATOM 707 O O . ASN A 1 89 ? -8.984 -10.626 8.444 1.00 91.75 89 ASN A O 1
ATOM 711 N N . VAL A 1 90 ? -6.860 -11.308 8.167 1.00 95.62 90 VAL A N 1
ATOM 712 C CA . VAL A 1 90 ? -6.360 -10.011 7.712 1.00 95.62 90 VAL A CA 1
ATOM 713 C C . VAL A 1 90 ? -6.559 -9.851 6.209 1.00 95.62 90 VAL A C 1
ATOM 715 O O . VAL A 1 90 ? -6.206 -10.733 5.420 1.00 95.62 90 VAL A O 1
ATOM 718 N N . ARG A 1 91 ? -7.098 -8.697 5.816 1.00 97.19 91 ARG A N 1
ATOM 719 C CA . ARG A 1 91 ? -7.114 -8.167 4.451 1.00 97.19 91 ARG A CA 1
ATOM 720 C C . ARG A 1 91 ? -6.180 -6.966 4.367 1.00 97.19 91 ARG A C 1
ATOM 722 O O . ARG A 1 91 ? -6.167 -6.129 5.269 1.00 97.19 91 ARG A O 1
ATOM 729 N N . MET A 1 92 ? -5.416 -6.877 3.286 1.00 97.44 92 MET A N 1
ATOM 730 C CA . MET A 1 92 ? -4.435 -5.820 3.064 1.00 97.44 92 MET A CA 1
ATOM 731 C C . MET A 1 92 ? -4.703 -5.104 1.743 1.00 97.44 92 MET A C 1
ATOM 733 O O . MET A 1 92 ? -4.738 -5.736 0.693 1.00 97.44 92 MET A O 1
ATOM 737 N N . THR A 1 93 ? -4.826 -3.784 1.789 1.00 97.19 93 THR A N 1
ATOM 738 C CA . THR A 1 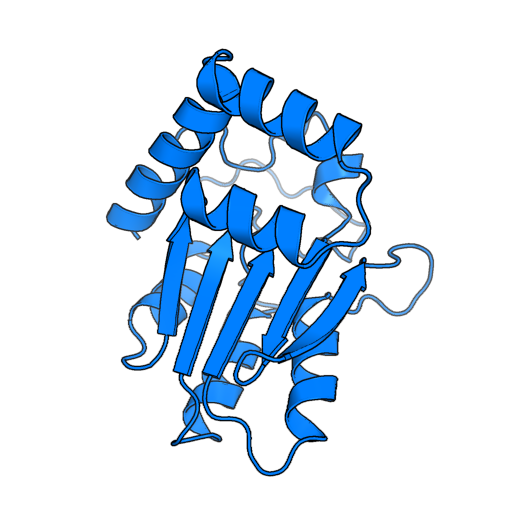93 ? -4.915 -2.926 0.605 1.00 97.19 93 THR A CA 1
ATOM 739 C C . THR A 1 93 ? -3.714 -1.993 0.594 1.00 97.19 93 THR A C 1
ATOM 741 O O . THR A 1 93 ? -3.488 -1.254 1.548 1.00 97.19 93 THR A O 1
ATOM 744 N N . MET A 1 94 ? -2.935 -2.021 -0.480 1.00 95.44 94 MET A N 1
ATOM 745 C CA . MET A 1 94 ? -1.778 -1.160 -0.696 1.00 95.44 94 MET A CA 1
ATOM 746 C C . MET A 1 94 ? -2.072 -0.156 -1.801 1.00 95.44 94 MET A C 1
ATOM 748 O O . MET A 1 94 ? -2.452 -0.532 -2.909 1.00 95.44 94 MET A O 1
ATOM 7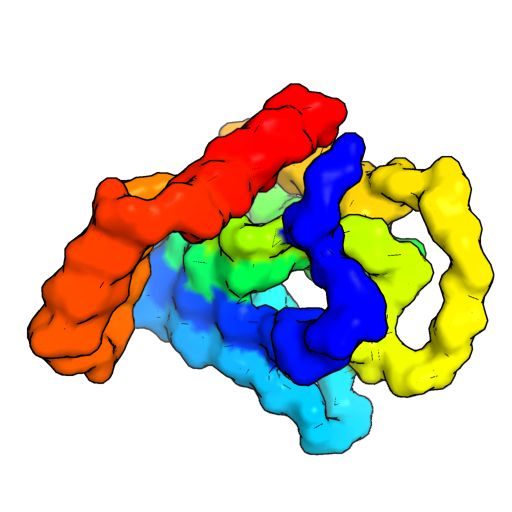52 N N . TYR A 1 95 ? -1.829 1.116 -1.514 1.00 93.75 95 TYR A N 1
ATOM 753 C CA . TYR A 1 95 ? -1.762 2.182 -2.497 1.00 93.75 95 TYR A CA 1
ATOM 754 C C . TYR A 1 95 ? -0.307 2.605 -2.669 1.00 93.75 95 TYR A C 1
ATOM 756 O O . TYR A 1 95 ? 0.361 2.927 -1.684 1.00 93.75 95 TYR A O 1
ATOM 764 N N . VAL A 1 96 ? 0.179 2.606 -3.912 1.00 88.81 96 VAL A N 1
ATOM 765 C CA . VAL A 1 96 ? 1.576 2.926 -4.248 1.00 88.81 96 VAL A CA 1
ATOM 766 C C . VAL A 1 96 ? 1.660 4.106 -5.216 1.00 88.81 96 VAL A C 1
ATOM 768 O O . VAL A 1 96 ? 0.897 4.175 -6.182 1.00 88.81 96 VAL A O 1
ATOM 771 N N . THR A 1 97 ? 2.576 5.051 -4.970 1.00 81.38 97 THR A N 1
ATOM 772 C CA . THR A 1 97 ? 2.817 6.181 -5.896 1.00 81.38 97 THR A CA 1
ATOM 773 C C . THR A 1 97 ? 3.975 5.949 -6.863 1.00 81.38 97 THR A C 1
ATOM 775 O O . THR A 1 97 ? 4.154 6.772 -7.766 1.00 81.38 97 THR A O 1
ATOM 778 N N . ARG A 1 98 ? 4.736 4.856 -6.702 1.00 78.50 98 ARG A N 1
ATOM 779 C CA . ARG A 1 98 ? 5.810 4.385 -7.593 1.00 78.50 98 ARG A CA 1
ATOM 780 C C . ARG A 1 98 ? 5.961 2.870 -7.492 1.00 78.50 98 ARG A C 1
ATOM 782 O O . ARG A 1 98 ? 5.764 2.297 -6.418 1.00 78.50 98 ARG A O 1
ATOM 789 N N . LEU A 1 99 ? 6.376 2.240 -8.589 1.00 74.75 99 LEU A N 1
ATOM 790 C CA . LEU A 1 99 ? 6.786 0.838 -8.588 1.00 74.75 99 LEU A CA 1
ATOM 791 C C . LEU A 1 99 ? 8.290 0.740 -8.333 1.00 74.75 99 LEU A C 1
ATOM 793 O O . LEU A 1 99 ? 9.107 1.374 -9.003 1.00 74.75 99 LEU A O 1
ATOM 797 N N . TYR A 1 100 ? 8.661 -0.067 -7.348 1.00 66.94 100 TYR A N 1
ATOM 798 C CA . TYR A 1 100 ? 10.049 -0.336 -7.021 1.00 66.94 100 TYR A CA 1
ATOM 799 C C . TYR A 1 100 ? 10.590 -1.443 -7.931 1.00 66.94 100 TYR A C 1
ATOM 801 O O . TYR A 1 100 ? 10.490 -2.625 -7.626 1.00 66.94 100 TYR A O 1
ATOM 809 N N . MET A 1 101 ? 11.155 -1.051 -9.074 1.00 61.12 101 MET A N 1
ATOM 810 C CA . MET A 1 101 ? 11.664 -1.977 -10.101 1.00 61.12 101 MET A CA 1
ATOM 811 C C . MET A 1 101 ? 13.200 -2.083 -10.123 1.00 61.12 101 MET A C 1
ATOM 813 O O . MET A 1 101 ? 13.783 -2.577 -11.087 1.00 61.12 101 MET A O 1
ATOM 817 N N . ILE A 1 102 ? 13.886 -1.611 -9.078 1.00 54.41 102 ILE A N 1
ATOM 818 C CA . ILE A 1 102 ? 15.354 -1.565 -9.051 1.00 54.41 102 ILE A CA 1
ATOM 819 C C . ILE A 1 102 ? 15.917 -2.906 -8.578 1.00 54.41 102 ILE A C 1
ATOM 821 O O . ILE A 1 102 ? 15.727 -3.236 -7.418 1.00 54.41 102 ILE A O 1
ATOM 825 N N . ALA A 1 103 ? 16.714 -3.615 -9.391 1.00 51.78 103 ALA A N 1
ATOM 826 C CA . ALA A 1 103 ? 17.412 -4.871 -9.043 1.00 51.78 103 ALA A CA 1
ATOM 827 C C . ALA A 1 103 ? 18.528 -4.749 -7.973 1.00 51.78 103 ALA A C 1
ATOM 829 O O . ALA A 1 103 ? 19.585 -5.359 -8.108 1.00 51.78 103 ALA A O 1
ATOM 830 N N . ARG A 1 104 ? 18.314 -3.987 -6.893 1.00 54.47 104 ARG A N 1
ATOM 831 C CA . ARG A 1 104 ? 19.216 -3.897 -5.733 1.00 54.47 104 ARG A CA 1
ATOM 832 C C . ARG A 1 104 ? 18.447 -3.616 -4.447 1.00 54.47 104 ARG A C 1
ATOM 834 O O . ARG A 1 104 ? 17.306 -3.167 -4.485 1.00 54.47 104 ARG A O 1
ATOM 841 N N . GLU A 1 105 ? 19.098 -3.841 -3.315 1.00 52.06 105 GLU A N 1
ATOM 842 C CA . GLU A 1 105 ? 18.584 -3.414 -2.015 1.00 52.06 105 GLU A CA 1
ATOM 843 C C . GLU A 1 105 ? 18.802 -1.902 -1.852 1.00 52.06 105 GLU A C 1
ATOM 845 O O . GLU A 1 105 ? 19.941 -1.437 -1.909 1.00 52.06 105 GLU A O 1
ATOM 850 N N . SER A 1 106 ? 17.738 -1.120 -1.638 1.00 49.06 106 SER A N 1
ATOM 851 C CA . SER A 1 106 ? 17.827 0.330 -1.363 1.00 49.06 106 SER A CA 1
ATOM 852 C C . SER A 1 106 ? 18.691 0.661 -0.147 1.00 49.06 106 SER A C 1
ATOM 854 O O . SER A 1 106 ? 19.239 1.758 -0.069 1.00 49.06 106 SER A O 1
ATOM 856 N N . CYS A 1 107 ? 18.821 -0.281 0.790 1.00 47.44 107 CYS A N 1
ATOM 857 C CA . CYS A 1 107 ? 19.538 -0.105 2.046 1.00 47.44 107 CYS A CA 1
ATOM 858 C C . CYS A 1 107 ? 21.062 -0.316 1.950 1.00 47.44 107 CYS A C 1
ATOM 860 O O . CYS A 1 107 ? 21.766 0.020 2.904 1.00 47.44 107 CYS A O 1
ATOM 862 N N . LYS A 1 108 ? 21.605 -0.818 0.825 1.00 47.41 108 LYS A N 1
ATOM 863 C CA . LYS A 1 108 ? 23.056 -1.043 0.655 1.00 47.41 108 LYS A CA 1
ATOM 864 C C . LYS A 1 108 ? 23.686 -0.041 -0.316 1.00 47.41 108 LYS A C 1
ATOM 866 O O . LYS A 1 108 ? 23.233 0.144 -1.441 1.00 47.41 108 LYS A O 1
ATOM 871 N N . ARG A 1 109 ? 24.755 0.619 0.150 1.00 44.12 109 ARG A N 1
ATOM 872 C CA . ARG A 1 109 ? 25.466 1.714 -0.541 1.00 44.12 109 ARG A CA 1
ATOM 873 C C . ARG A 1 109 ? 26.358 1.252 -1.699 1.00 44.12 109 ARG A C 1
ATOM 875 O O . ARG A 1 109 ? 26.713 2.078 -2.537 1.00 44.12 109 ARG A O 1
ATOM 882 N N . ASP A 1 110 ? 26.712 -0.029 -1.748 1.00 45.19 110 ASP A N 1
ATOM 883 C CA . ASP A 1 110 ? 27.814 -0.503 -2.581 1.00 45.19 110 ASP A CA 1
ATOM 884 C C . ASP A 1 110 ? 27.323 -1.200 -3.855 1.00 45.19 110 ASP A C 1
ATOM 886 O O . ASP A 1 110 ? 26.646 -2.224 -3.803 1.00 45.19 110 ASP A O 1
ATOM 890 N N . GLY A 1 111 ? 27.739 -0.664 -5.005 1.00 44.75 111 GLY A N 1
ATOM 891 C CA . GLY A 1 111 ? 27.728 -1.374 -6.283 1.00 44.75 111 GLY A CA 1
ATOM 892 C C . GLY A 1 111 ? 26.502 -1.110 -7.153 1.00 44.75 111 GLY A C 1
ATOM 893 O O . GLY A 1 111 ? 25.440 -1.704 -6.989 1.00 44.75 111 GLY A O 1
ATOM 894 N N . HIS A 1 112 ? 26.681 -0.258 -8.160 1.00 43.03 112 HIS A N 1
ATOM 895 C CA . HIS A 1 112 ? 25.844 -0.302 -9.351 1.00 43.03 112 HIS A CA 1
ATOM 896 C C . HIS A 1 112 ? 26.200 -1.580 -10.111 1.00 43.03 112 HIS A C 1
ATOM 898 O O . HIS A 1 112 ? 27.344 -1.725 -10.536 1.00 43.03 112 HIS A O 1
ATOM 904 N N . SER A 1 113 ? 25.254 -2.504 -10.264 1.00 43.41 113 SER A N 1
ATOM 905 C CA . SER A 1 113 ? 25.340 -3.462 -11.365 1.00 43.41 113 SER A CA 1
ATOM 906 C C . SER A 1 113 ? 24.587 -2.888 -12.559 1.00 43.41 113 SER A C 1
ATOM 908 O O . SER A 1 113 ? 23.573 -2.206 -12.408 1.00 43.41 113 SER A O 1
ATOM 910 N N . GLU A 1 114 ? 25.210 -3.088 -13.710 1.00 43.25 114 GLU A N 1
ATOM 911 C CA . GLU A 1 114 ? 24.882 -2.584 -15.037 1.00 43.25 114 GLU A CA 1
ATOM 912 C C . GLU A 1 114 ? 23.443 -2.907 -15.468 1.00 43.25 114 GLU A C 1
ATOM 914 O O . GLU A 1 114 ? 22.823 -3.837 -14.955 1.00 43.25 114 GLU A O 1
ATOM 919 N N . ASP A 1 115 ? 22.949 -2.103 -16.416 1.00 42.75 115 ASP A N 1
ATOM 920 C CA . ASP A 1 115 ? 21.689 -2.223 -17.161 1.00 42.75 115 ASP A CA 1
ATOM 921 C C . ASP A 1 115 ? 20.886 -3.510 -16.928 1.00 42.75 115 ASP A C 1
ATOM 923 O O . ASP A 1 115 ? 21.233 -4.612 -17.369 1.00 42.75 115 ASP A O 1
ATOM 927 N N . ILE A 1 116 ? 19.728 -3.353 -16.288 1.00 48.47 116 ILE A N 1
ATOM 928 C CA . ILE A 1 116 ? 18.834 -4.471 -16.014 1.00 48.47 116 ILE A CA 1
ATOM 929 C C . ILE A 1 116 ? 18.014 -4.755 -17.273 1.00 48.47 116 ILE A C 1
ATOM 931 O O . ILE A 1 116 ? 16.947 -4.193 -17.505 1.00 48.47 116 ILE A O 1
ATOM 935 N N . THR A 1 117 ? 18.490 -5.714 -18.058 1.00 44.09 117 THR A N 1
ATOM 936 C CA . THR A 1 117 ? 17.713 -6.375 -19.119 1.00 44.09 117 THR A CA 1
ATOM 937 C C . THR A 1 117 ? 16.603 -7.290 -18.570 1.00 44.09 117 THR A C 1
ATOM 939 O O . THR A 1 117 ? 15.758 -7.745 -19.336 1.00 44.09 117 THR A O 1
ATOM 942 N N . ASN A 1 118 ? 16.548 -7.531 -17.250 1.00 45.47 118 ASN A N 1
ATOM 943 C CA . ASN A 1 118 ? 15.590 -8.429 -16.590 1.00 45.47 118 ASN A CA 1
ATOM 944 C C . ASN A 1 118 ? 14.726 -7.715 -15.530 1.00 45.47 118 ASN A C 1
ATOM 946 O O . ASN A 1 118 ? 14.942 -7.863 -14.328 1.00 45.47 118 ASN A O 1
ATOM 950 N N . GLY A 1 119 ? 13.685 -6.997 -15.962 1.00 50.78 119 GLY A N 1
ATOM 951 C CA . GLY A 1 119 ? 12.643 -6.420 -15.088 1.00 50.78 119 GLY A CA 1
ATOM 952 C C . GLY A 1 119 ? 11.768 -7.442 -14.327 1.00 50.78 119 GLY A C 1
ATOM 953 O O . GLY A 1 119 ? 10.710 -7.084 -13.811 1.00 50.78 119 GLY A O 1
ATOM 954 N N . SER A 1 120 ? 12.166 -8.718 -14.268 1.00 55.88 120 SER A N 1
ATOM 955 C CA . SER A 1 120 ? 11.359 -9.833 -13.749 1.00 55.88 120 SER A CA 1
ATOM 956 C C . SER A 1 120 ? 11.512 -10.094 -12.246 1.00 55.88 120 SER A C 1
ATOM 958 O O . SER A 1 120 ? 10.609 -10.646 -11.625 1.00 55.88 120 SER A O 1
ATOM 960 N N . VAL A 1 121 ? 12.642 -9.728 -11.630 1.00 55.03 121 VAL A N 1
ATOM 961 C CA . VAL A 1 121 ? 12.931 -10.152 -10.244 1.00 55.03 121 VAL A CA 1
ATOM 962 C C . VAL A 1 121 ? 12.090 -9.377 -9.223 1.00 55.03 121 VAL A C 1
ATOM 964 O O . VAL A 1 121 ? 11.548 -9.970 -8.293 1.00 55.03 121 VAL A O 1
ATOM 967 N N . HIS A 1 122 ? 11.917 -8.069 -9.431 1.00 60.41 122 HIS A N 1
ATOM 968 C CA . HIS A 1 122 ? 11.128 -7.211 -8.535 1.00 60.41 122 HIS A CA 1
ATOM 969 C C . HIS A 1 122 ? 9.626 -7.326 -8.741 1.00 60.41 122 HIS A C 1
ATOM 971 O O . HIS A 1 122 ? 8.858 -7.272 -7.782 1.00 60.41 122 HIS A O 1
ATOM 977 N N . SER A 1 123 ? 9.208 -7.562 -9.982 1.00 67.69 123 SER A N 1
ATOM 978 C CA . SER A 1 123 ? 7.806 -7.813 -10.295 1.00 67.69 123 SER A CA 1
ATOM 979 C C . SER A 1 123 ? 7.324 -9.136 -9.702 1.00 67.69 123 SER A C 1
ATOM 981 O O . SER A 1 123 ? 6.166 -9.211 -9.319 1.00 67.69 123 SER A O 1
ATOM 983 N N . ALA A 1 124 ? 8.183 -10.147 -9.519 1.00 76.56 124 ALA A N 1
ATOM 984 C CA . ALA A 1 124 ? 7.759 -11.455 -9.013 1.00 76.56 124 ALA A CA 1
ATOM 985 C C . ALA A 1 124 ? 7.159 -11.418 -7.593 1.00 76.56 124 ALA A C 1
ATOM 987 O O . ALA A 1 124 ? 6.133 -12.052 -7.350 1.00 76.56 124 ALA A O 1
ATOM 988 N N . GLY A 1 125 ? 7.769 -10.706 -6.639 1.00 78.81 125 GLY A N 1
ATOM 989 C CA . GLY A 1 125 ? 7.217 -10.588 -5.281 1.00 78.81 125 GLY A CA 1
ATOM 990 C C . GLY A 1 125 ? 5.955 -9.734 -5.243 1.00 78.81 125 GLY A C 1
ATOM 991 O O . GLY A 1 125 ? 4.979 -10.104 -4.591 1.00 78.81 125 GLY A O 1
ATOM 992 N N . LEU A 1 126 ? 5.935 -8.640 -6.009 1.00 82.19 126 LEU A N 1
ATOM 993 C CA . LEU A 1 126 ? 4.747 -7.799 -6.142 1.00 82.19 126 LEU A CA 1
ATOM 994 C C . LEU A 1 126 ? 3.584 -8.560 -6.798 1.00 82.19 126 LEU A C 1
ATOM 996 O O . LEU A 1 126 ? 2.446 -8.459 -6.347 1.00 82.19 126 LEU A O 1
ATOM 1000 N N . GLN A 1 127 ? 3.880 -9.380 -7.806 1.00 85.25 127 GLN A N 1
ATOM 1001 C CA . GLN A 1 127 ? 2.931 -10.261 -8.478 1.00 85.25 127 GLN A CA 1
ATOM 1002 C C . GLN A 1 127 ? 2.369 -11.308 -7.514 1.00 85.25 127 GLN A C 1
ATOM 1004 O O . GLN A 1 127 ? 1.154 -11.489 -7.463 1.00 85.25 127 GLN A O 1
ATOM 1009 N N . ARG A 1 128 ? 3.219 -11.959 -6.705 1.00 89.06 128 ARG A N 1
ATOM 1010 C CA . ARG A 1 128 ? 2.759 -12.907 -5.675 1.00 89.06 128 ARG A CA 1
ATOM 1011 C C . ARG A 1 128 ? 1.823 -12.245 -4.668 1.00 89.06 128 ARG A C 1
ATOM 1013 O O . ARG A 1 128 ? 0.781 -12.815 -4.360 1.00 89.06 128 ARG A O 1
ATOM 1020 N N . LEU A 1 129 ? 2.158 -11.043 -4.190 1.00 90.38 129 LEU A N 1
ATOM 1021 C CA . LEU A 1 129 ? 1.265 -10.281 -3.315 1.00 90.38 129 LEU A CA 1
ATOM 1022 C C . LEU A 1 129 ? -0.059 -9.964 -4.010 1.00 90.38 129 LEU A C 1
ATOM 1024 O O . LEU A 1 129 ? -1.111 -10.253 -3.456 1.00 90.38 129 LEU A O 1
ATOM 1028 N N . LYS A 1 130 ? -0.027 -9.440 -5.239 1.00 89.38 130 LYS A N 1
ATOM 1029 C CA . LYS A 1 130 ? -1.235 -9.100 -6.005 1.00 89.38 130 LYS A CA 1
ATOM 1030 C C . LYS A 1 130 ? -2.140 -10.313 -6.268 1.00 89.38 130 LYS A C 1
ATOM 1032 O O . LYS A 1 130 ? -3.355 -10.168 -6.341 1.00 89.38 130 LYS A O 1
ATOM 1037 N N . GLN A 1 131 ? -1.563 -11.505 -6.415 1.00 92.88 131 GLN A N 1
ATOM 1038 C CA . GLN A 1 131 ? -2.304 -12.757 -6.604 1.00 92.88 131 GLN A CA 1
ATOM 1039 C C . GLN A 1 131 ? -2.883 -13.326 -5.301 1.00 92.88 131 GLN A C 1
ATOM 1041 O O . GLN A 1 131 ? -3.747 -14.204 -5.346 1.00 92.88 131 GLN A O 1
ATOM 1046 N N . HIS A 1 132 ? -2.431 -12.857 -4.136 1.00 95.88 132 HIS A N 1
ATOM 1047 C CA . HIS A 1 132 ? -2.937 -13.335 -2.859 1.00 95.88 132 HIS A CA 1
ATOM 1048 C C . HIS A 1 132 ? -4.381 -12.848 -2.640 1.00 95.88 132 HIS A C 1
ATOM 1050 O O . HIS A 1 132 ? -4.654 -11.654 -2.634 1.00 95.88 132 HIS A O 1
ATOM 1056 N N . ALA A 1 133 ? -5.320 -13.765 -2.378 1.00 96.31 133 ALA A N 1
ATOM 1057 C CA . ALA A 1 133 ? -6.770 -13.491 -2.365 1.00 96.31 133 ALA A CA 1
ATOM 1058 C C . ALA A 1 133 ? -7.252 -12.438 -1.340 1.00 96.31 133 ALA A C 1
ATOM 1060 O O . ALA A 1 133 ? -8.397 -11.984 -1.386 1.00 96.31 133 ALA A O 1
ATOM 1061 N N . ARG A 1 134 ? -6.397 -12.081 -0.378 1.00 97.25 134 ARG A N 1
ATOM 1062 C CA . ARG A 1 134 ? -6.659 -11.074 0.665 1.00 97.25 134 ARG A CA 1
ATOM 1063 C C . ARG A 1 134 ? -5.774 -9.833 0.533 1.00 97.25 134 ARG A C 1
ATOM 1065 O O . ARG A 1 134 ? -5.671 -9.069 1.487 1.00 97.25 134 ARG A O 1
ATOM 1072 N N . CYS A 1 135 ? -5.116 -9.663 -0.607 1.00 97.06 135 CYS A N 1
ATOM 1073 C CA . CYS A 1 135 ? -4.238 -8.542 -0.880 1.00 97.06 135 CYS A CA 1
ATOM 1074 C C . CYS A 1 135 ? -4.679 -7.812 -2.150 1.00 97.06 135 CYS A C 1
ATOM 1076 O O . CYS A 1 135 ? -4.925 -8.430 -3.181 1.00 97.06 135 CYS A O 1
ATOM 1078 N N . GLU A 1 136 ? -4.763 -6.491 -2.071 1.00 95.56 136 GLU A N 1
ATOM 1079 C CA . GLU A 1 136 ? -5.021 -5.616 -3.208 1.00 95.56 136 GLU A CA 1
ATOM 1080 C C . GLU A 1 136 ? -3.878 -4.611 -3.322 1.00 95.56 136 GLU A C 1
ATOM 1082 O O . GLU A 1 136 ? -3.457 -4.031 -2.322 1.00 95.56 136 GLU A O 1
ATOM 1087 N N . ILE A 1 137 ? -3.382 -4.390 -4.539 1.00 92.56 137 ILE A N 1
ATOM 1088 C CA . ILE A 1 137 ? -2.336 -3.404 -4.822 1.00 92.56 137 ILE A CA 1
ATOM 1089 C C . ILE A 1 137 ? -2.844 -2.485 -5.917 1.00 92.56 137 ILE A C 1
ATOM 1091 O O . ILE A 1 137 ? -3.158 -2.937 -7.016 1.00 92.56 137 ILE A O 1
ATOM 1095 N N . ASN A 1 138 ? -2.918 -1.197 -5.608 1.00 92.19 138 ASN A N 1
ATOM 1096 C CA . ASN A 1 138 ? -3.525 -0.189 -6.457 1.00 92.19 138 ASN A CA 1
ATOM 1097 C C . ASN A 1 138 ? -2.608 1.029 -6.595 1.00 92.19 138 ASN A C 1
ATOM 1099 O O . ASN A 1 138 ? -1.864 1.391 -5.683 1.00 92.19 138 ASN A O 1
ATOM 1103 N N . ALA A 1 139 ? -2.703 1.710 -7.733 1.00 89.12 139 ALA A N 1
ATOM 1104 C CA . ALA A 1 139 ? -2.170 3.059 -7.851 1.00 89.12 139 ALA A CA 1
ATOM 1105 C C . ALA A 1 139 ? -2.988 4.022 -6.978 1.00 89.12 139 ALA A C 1
ATOM 1107 O O . ALA A 1 139 ? -4.175 3.791 -6.712 1.00 89.12 139 ALA A O 1
ATOM 1108 N N . PHE A 1 140 ? -2.379 5.137 -6.583 1.00 89.12 140 PHE A N 1
ATOM 1109 C CA . PHE A 1 140 ? -3.152 6.241 -6.030 1.00 89.12 140 PHE A CA 1
ATOM 1110 C C . PHE A 1 140 ? -4.180 6.757 -7.045 1.00 89.12 140 PHE A C 1
ATOM 1112 O O . PHE A 1 140 ? -4.042 6.633 -8.262 1.00 89.12 140 PHE A O 1
ATOM 1119 N N . ASN A 1 141 ? -5.248 7.336 -6.514 1.00 88.88 141 ASN A N 1
ATOM 1120 C CA . ASN A 1 141 ? -6.198 8.137 -7.264 1.00 88.88 141 ASN A CA 1
ATOM 1121 C C . ASN A 1 141 ? -6.622 9.326 -6.394 1.00 88.88 141 ASN A C 1
ATOM 1123 O O . ASN A 1 141 ? -6.205 9.444 -5.238 1.00 88.88 141 ASN A O 1
ATOM 1127 N N . LYS A 1 142 ? -7.480 10.193 -6.935 1.00 87.69 142 LYS A N 1
ATOM 1128 C CA . LYS A 1 142 ? -7.969 11.379 -6.225 1.00 87.69 142 LYS A CA 1
ATOM 1129 C C . LYS A 1 142 ? -8.510 11.062 -4.822 1.00 87.69 142 LYS A C 1
ATOM 1131 O O . LYS A 1 142 ? -8.116 11.720 -3.867 1.00 87.69 142 LYS A O 1
ATOM 1136 N N . ASN A 1 143 ? -9.368 10.051 -4.696 1.00 91.50 143 ASN A N 1
ATOM 1137 C CA . ASN A 1 143 ? -10.020 9.708 -3.430 1.00 91.50 143 ASN A CA 1
ATOM 1138 C C . ASN A 1 143 ? -9.010 9.175 -2.405 1.00 91.50 143 ASN A C 1
ATOM 1140 O O . ASN A 1 143 ? -9.098 9.496 -1.226 1.00 91.50 143 ASN A O 1
ATOM 1144 N N . VAL A 1 144 ? -8.024 8.398 -2.861 1.00 92.12 144 VAL A N 1
ATOM 1145 C CA . VAL A 1 144 ? -6.944 7.868 -2.013 1.00 92.12 144 VAL A CA 1
ATOM 1146 C C . VAL A 1 144 ? -6.057 9.001 -1.493 1.00 92.12 144 VAL A C 1
ATOM 1148 O O . VAL A 1 144 ? -5.698 9.012 -0.317 1.00 92.12 144 VAL A O 1
ATOM 1151 N N . TRP A 1 145 ? -5.734 9.986 -2.338 1.00 89.94 145 TRP A N 1
ATOM 1152 C CA . TRP A 1 145 ? -5.020 11.189 -1.904 1.00 89.94 145 TRP A CA 1
ATOM 1153 C C . TRP A 1 145 ? -5.824 11.993 -0.881 1.00 89.94 145 TRP A C 1
ATOM 1155 O O . TRP A 1 145 ? -5.264 12.414 0.128 1.00 89.94 145 TRP A O 1
ATOM 1165 N N . GLU A 1 146 ? -7.127 12.177 -1.101 1.00 90.31 146 GLU A N 1
ATOM 1166 C CA . GLU A 1 146 ? -8.007 12.848 -0.137 1.00 90.31 146 GLU A CA 1
ATOM 1167 C C . GLU A 1 146 ? -8.053 12.103 1.202 1.00 90.31 146 GLU A C 1
ATOM 1169 O O . GLU A 1 146 ? -7.923 12.734 2.253 1.00 90.31 146 GLU A O 1
ATOM 1174 N N . GLU A 1 147 ? -8.176 10.772 1.187 1.00 90.81 147 GLU A N 1
ATOM 1175 C CA . GLU A 1 147 ? -8.126 9.953 2.401 1.0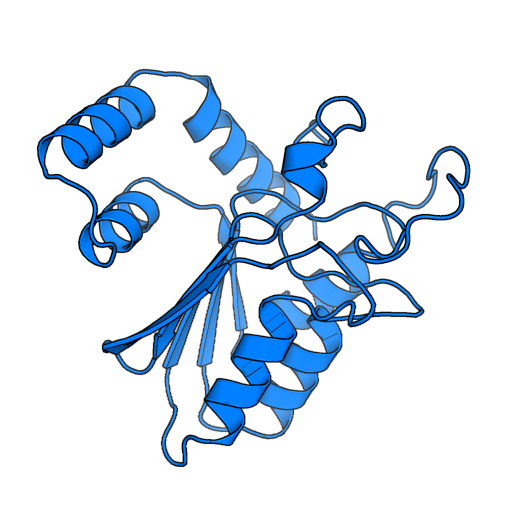0 90.81 147 GLU A CA 1
ATOM 1176 C C . GLU A 1 147 ? -6.790 10.131 3.132 1.00 90.81 147 GLU A C 1
ATOM 1178 O O . GLU A 1 147 ? -6.790 10.495 4.310 1.00 90.81 147 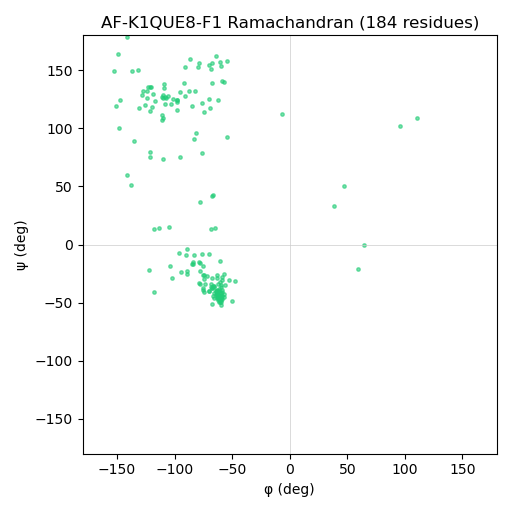GLU A O 1
ATOM 1183 N N . LEU A 1 148 ? -5.659 9.976 2.433 1.00 89.25 148 LEU A N 1
ATOM 1184 C CA . LEU A 1 148 ? -4.319 10.150 3.002 1.00 89.25 148 LEU A CA 1
ATOM 1185 C C . LEU A 1 148 ? -4.132 11.543 3.624 1.00 89.25 148 LEU A C 1
ATOM 1187 O O . LEU A 1 148 ? -3.611 11.705 4.732 1.00 89.25 148 LEU A O 1
ATOM 1191 N N . LEU A 1 149 ? -4.567 12.582 2.919 1.00 88.12 149 LEU A N 1
ATOM 1192 C CA . LEU A 1 149 ? -4.481 13.951 3.411 1.00 88.12 149 LEU A CA 1
ATOM 1193 C C . LEU A 1 149 ? -5.380 14.167 4.629 1.00 88.12 149 LEU A C 1
ATOM 1195 O O . LEU A 1 149 ? -4.996 14.886 5.547 1.00 88.12 149 LEU A O 1
ATOM 1199 N N . ASN A 1 150 ? -6.554 13.543 4.688 1.00 87.69 150 ASN A N 1
ATOM 1200 C CA . ASN A 1 150 ? -7.454 13.656 5.835 1.00 87.69 150 ASN A CA 1
ATOM 1201 C C . ASN A 1 150 ? -6.899 12.986 7.093 1.00 87.69 150 ASN A C 1
ATOM 1203 O O . ASN A 1 150 ? -7.104 13.511 8.188 1.00 87.69 150 ASN A O 1
ATOM 1207 N N . ILE A 1 151 ? -6.155 11.891 6.941 1.00 85.31 151 ILE A N 1
ATOM 1208 C CA . ILE A 1 151 ? -5.551 11.173 8.070 1.00 85.31 151 ILE A CA 1
ATOM 1209 C C . ILE A 1 151 ? -4.210 11.761 8.533 1.00 85.31 151 ILE A C 1
ATOM 1211 O O . ILE A 1 151 ? -3.755 11.487 9.644 1.00 85.31 151 ILE A O 1
ATOM 1215 N N . THR A 1 152 ? -3.570 12.595 7.715 1.00 82.88 152 THR A N 1
ATOM 1216 C CA . THR A 1 152 ? -2.312 13.264 8.070 1.00 82.88 152 THR A CA 1
ATOM 1217 C C . THR A 1 152 ? -2.545 14.623 8.732 1.00 82.88 152 THR A C 1
ATOM 1219 O O . THR A 1 152 ? -3.532 15.326 8.488 1.00 82.88 152 THR A O 1
ATOM 1222 N N . LYS A 1 153 ? -1.585 15.041 9.567 1.00 81.38 153 LYS A N 1
ATOM 1223 C CA . LYS A 1 153 ? -1.596 16.324 10.298 1.00 81.38 153 LYS A CA 1
ATOM 1224 C C . LYS A 1 153 ? -1.214 17.527 9.415 1.00 81.38 153 LYS A C 1
ATOM 1226 O O . LYS A 1 153 ? -0.528 18.434 9.873 1.00 81.38 153 LYS A O 1
ATOM 1231 N N . MET A 1 154 ? -1.625 17.524 8.150 1.00 81.81 154 MET A N 1
ATOM 1232 C CA . MET A 1 154 ? -1.371 18.629 7.221 1.00 81.81 154 MET A CA 1
ATOM 1233 C C . MET A 1 154 ? -2.365 19.774 7.447 1.00 81.81 154 MET A C 1
ATOM 1235 O O . MET A 1 154 ? -3.494 19.548 7.893 1.00 81.81 154 MET A O 1
ATOM 1239 N N . THR A 1 155 ? -1.962 21.003 7.123 1.00 88.88 155 THR A N 1
ATOM 1240 C CA . THR A 1 155 ? -2.852 22.169 7.207 1.00 88.88 155 THR A CA 1
ATOM 1241 C C . THR A 1 155 ? -3.933 22.110 6.131 1.00 88.88 155 THR A C 1
ATOM 1243 O O . THR A 1 155 ? -3.753 21.481 5.086 1.00 88.88 155 THR A O 1
ATOM 1246 N N . LYS A 1 156 ? -5.074 22.764 6.372 1.00 89.75 156 LYS A N 1
ATOM 1247 C CA . LYS A 1 156 ? -6.171 22.814 5.397 1.00 89.75 156 LYS A CA 1
ATOM 1248 C C . LYS A 1 156 ? -5.708 23.460 4.088 1.00 89.75 156 LYS A C 1
ATOM 1250 O O . LYS A 1 156 ? -6.000 22.935 3.019 1.00 89.75 156 LYS A O 1
ATOM 1255 N N . GLU A 1 157 ? -4.927 24.532 4.191 1.00 91.88 157 GLU A N 1
ATOM 1256 C CA . GLU A 1 157 ? -4.387 25.282 3.057 1.00 91.88 157 GLU A CA 1
ATOM 1257 C C . GLU A 1 157 ? -3.507 24.389 2.175 1.00 91.88 157 GLU A C 1
ATOM 1259 O O . GLU A 1 157 ? -3.675 24.365 0.958 1.00 91.88 157 GLU A O 1
ATOM 1264 N N . PHE A 1 158 ? -2.627 23.584 2.785 1.00 87.56 158 PHE A N 1
ATOM 1265 C CA . PHE A 1 158 ? -1.781 22.647 2.046 1.00 87.56 158 PHE A CA 1
ATOM 1266 C C . PHE A 1 158 ? -2.609 21.578 1.326 1.00 87.56 158 PHE A C 1
ATOM 1268 O O . PHE A 1 158 ? -2.335 21.260 0.169 1.00 87.56 158 PHE A O 1
ATOM 1275 N N . LYS A 1 159 ? -3.636 21.029 1.990 1.00 87.94 159 LYS A N 1
ATOM 1276 C CA . LYS A 1 159 ? -4.519 20.015 1.391 1.00 87.94 159 LYS A CA 1
ATOM 1277 C C . LYS A 1 159 ? -5.245 20.573 0.168 1.00 87.94 159 LYS A C 1
ATOM 1279 O O . LYS A 1 159 ? -5.257 19.931 -0.878 1.00 87.94 159 LYS A O 1
ATOM 1284 N N . GLU A 1 160 ? -5.816 21.769 0.282 1.00 89.31 160 GLU A N 1
ATOM 1285 C CA . GLU A 1 160 ? -6.523 22.435 -0.818 1.00 89.31 160 GLU A CA 1
ATOM 1286 C C . GLU A 1 160 ? -5.580 22.760 -1.983 1.00 89.31 160 GLU A C 1
ATOM 1288 O O . GLU A 1 160 ? -5.916 22.501 -3.143 1.00 89.31 160 GLU A O 1
ATOM 1293 N N . GLU A 1 161 ? -4.375 23.257 -1.689 1.00 88.06 161 GLU A N 1
ATOM 1294 C CA . GLU A 1 161 ? -3.357 23.536 -2.703 1.00 88.06 161 GLU A CA 1
ATOM 1295 C C . GLU A 1 161 ? -2.917 22.260 -3.431 1.00 88.06 161 GLU A C 1
ATOM 1297 O O . GLU A 1 161 ? -2.891 22.228 -4.666 1.00 88.06 161 GLU A O 1
ATOM 1302 N N . PHE A 1 162 ? -2.607 21.195 -2.685 1.00 85.31 162 PHE A N 1
ATOM 1303 C CA . PHE A 1 162 ? -2.209 19.909 -3.252 1.00 85.31 162 PHE A CA 1
ATOM 1304 C C . PHE A 1 162 ? -3.312 19.334 -4.142 1.00 85.31 162 PHE A C 1
ATOM 1306 O O . PHE A 1 162 ? -3.047 18.977 -5.289 1.00 85.31 162 PHE A O 1
ATOM 1313 N N . MET A 1 163 ? -4.556 19.291 -3.657 1.00 87.19 163 MET A N 1
ATOM 1314 C CA . MET A 1 163 ? -5.674 18.723 -4.415 1.00 87.19 163 MET A CA 1
ATOM 1315 C C . MET A 1 163 ? -6.018 19.552 -5.655 1.00 87.19 163 MET A C 1
ATOM 1317 O O . MET A 1 163 ? -6.338 18.986 -6.703 1.00 87.19 163 MET A O 1
ATOM 1321 N N . SER A 1 164 ? -5.897 20.881 -5.577 1.00 84.50 164 SER A N 1
ATOM 1322 C CA . SER A 1 164 ? -6.033 21.764 -6.739 1.00 84.50 164 SER A CA 1
ATOM 1323 C C . SER A 1 164 ? -4.958 21.468 -7.786 1.00 84.50 164 SER A C 1
ATOM 1325 O O . SER A 1 164 ? -5.272 21.291 -8.965 1.00 84.50 164 SER A O 1
ATOM 1327 N N . LYS A 1 165 ? -3.693 21.329 -7.367 1.00 79.38 165 LYS A N 1
ATOM 1328 C CA . LYS A 1 165 ? -2.592 20.949 -8.264 1.00 79.38 165 LYS A CA 1
ATOM 1329 C C . LYS A 1 165 ? -2.792 19.555 -8.849 1.00 79.38 165 LYS A C 1
ATOM 1331 O O . LYS A 1 165 ? -2.613 19.399 -10.046 1.00 79.38 165 LYS A O 1
ATOM 1336 N N . TYR A 1 166 ? -3.228 18.573 -8.068 1.00 75.94 166 TYR A N 1
ATOM 1337 C CA . TYR A 1 166 ? -3.519 17.225 -8.561 1.00 75.94 166 TYR A CA 1
ATOM 1338 C C . TYR A 1 166 ? -4.593 17.222 -9.662 1.00 75.94 166 TYR A C 1
ATOM 1340 O O . TYR A 1 166 ? -4.463 16.518 -10.660 1.00 75.94 166 TYR A O 1
ATOM 1348 N N . CYS A 1 167 ? -5.646 18.033 -9.509 1.00 68.25 167 CYS A N 1
ATOM 1349 C CA . CYS A 1 167 ? -6.731 18.116 -10.492 1.00 68.25 167 CYS A CA 1
ATOM 1350 C C . CYS A 1 167 ? -6.341 18.884 -11.766 1.00 68.25 167 CYS A C 1
ATOM 1352 O O . CYS A 1 167 ? -6.891 18.608 -12.831 1.00 68.25 167 CYS A O 1
ATOM 1354 N N . ASN A 1 168 ? -5.423 19.850 -11.653 1.00 60.62 168 ASN A N 1
ATOM 1355 C CA . ASN A 1 168 ? -5.073 20.775 -12.735 1.00 60.62 168 ASN A CA 1
ATOM 1356 C C . ASN A 1 168 ? -3.759 20.426 -13.448 1.00 60.62 168 ASN A C 1
ATOM 1358 O O . ASN A 1 168 ? -3.580 20.764 -14.618 1.00 60.62 168 ASN A O 1
ATOM 1362 N N . VAL A 1 169 ? -2.821 19.785 -12.749 1.00 55.81 169 VAL A N 1
ATOM 1363 C CA . VAL A 1 169 ? -1.482 19.489 -13.253 1.00 55.81 169 VAL A CA 1
ATOM 1364 C C . VAL A 1 169 ? -1.445 18.058 -13.758 1.00 55.81 169 VAL A C 1
ATOM 1366 O O . VAL A 1 169 ? -1.569 17.083 -13.022 1.00 55.81 169 VAL A O 1
ATOM 1369 N N . ARG A 1 170 ? -1.221 17.986 -15.063 1.00 51.00 170 ARG A N 1
ATOM 1370 C CA . ARG A 1 170 ? -1.101 16.799 -15.895 1.00 51.00 170 ARG A CA 1
ATOM 1371 C C . ARG A 1 170 ? -0.161 15.715 -15.321 1.00 51.00 170 ARG A C 1
ATOM 1373 O O . ARG A 1 170 ? -0.466 14.545 -15.480 1.00 51.00 170 ARG A O 1
ATOM 1380 N N . SER A 1 171 ? 0.893 16.067 -14.576 1.00 62.81 171 SER A N 1
ATOM 1381 C CA . SER A 1 171 ? 1.943 15.114 -14.177 1.00 62.81 171 SER A CA 1
ATOM 1382 C C . SER A 1 171 ? 1.504 14.028 -13.187 1.00 62.81 171 SER A C 1
ATOM 1384 O O . SER A 1 171 ? 1.709 12.855 -13.466 1.00 62.81 171 SER A O 1
ATOM 1386 N N . ARG A 1 172 ? 0.867 14.355 -12.049 1.00 73.44 172 ARG A N 1
ATOM 1387 C CA . ARG A 1 172 ? 0.602 13.322 -11.022 1.00 73.44 172 ARG A CA 1
ATOM 1388 C C . ARG A 1 172 ? -0.540 12.380 -11.393 1.00 73.44 172 ARG A C 1
ATOM 1390 O O . ARG A 1 172 ? -0.448 11.187 -11.123 1.00 73.44 172 ARG A O 1
ATOM 1397 N N . LYS A 1 173 ? -1.599 12.895 -12.024 1.00 74.69 173 LYS A N 1
ATOM 1398 C CA . LYS A 1 173 ? -2.678 12.046 -12.544 1.00 74.69 173 LYS A CA 1
ATOM 1399 C C . LYS A 1 173 ? -2.149 11.097 -13.625 1.00 74.69 173 LYS A C 1
ATOM 1401 O O . LYS A 1 173 ? -2.473 9.918 -13.591 1.00 74.69 173 LYS A O 1
ATOM 1406 N N . GLU A 1 174 ? -1.321 11.595 -14.545 1.00 76.25 174 GLU A N 1
ATOM 1407 C CA . GLU A 1 174 ? -0.692 10.745 -15.562 1.00 76.25 174 GLU A CA 1
ATOM 1408 C C . GLU A 1 174 ? 0.250 9.708 -14.941 1.00 76.25 174 GLU A C 1
ATOM 1410 O O . GLU A 1 174 ? 0.213 8.555 -15.355 1.00 76.25 174 GLU A O 1
ATOM 1415 N N . GLU A 1 175 ? 1.036 10.067 -13.920 1.00 75.38 175 GLU A N 1
ATOM 1416 C CA . GLU A 1 175 ? 1.867 9.110 -13.174 1.00 75.38 175 GLU A CA 1
ATOM 1417 C C . GLU A 1 175 ? 1.019 8.006 -12.517 1.00 75.38 175 GLU A C 1
ATOM 1419 O O . GLU A 1 175 ? 1.343 6.827 -12.649 1.00 75.38 175 GLU A O 1
ATOM 1424 N N . ASP A 1 176 ? -0.086 8.364 -11.852 1.00 80.50 176 ASP A N 1
ATOM 1425 C CA . ASP A 1 176 ? -1.032 7.406 -11.259 1.00 80.50 176 ASP A CA 1
ATOM 1426 C C . ASP A 1 176 ? -1.656 6.479 -12.320 1.00 80.50 176 ASP A C 1
ATOM 1428 O O . ASP A 1 176 ? -1.791 5.274 -12.095 1.00 80.50 176 ASP A O 1
ATOM 1432 N N . ASP A 1 177 ? -2.026 7.025 -13.482 1.00 81.19 177 ASP A N 1
ATOM 1433 C CA . ASP A 1 177 ? -2.576 6.259 -14.605 1.00 81.19 177 ASP A CA 1
ATOM 1434 C C . ASP A 1 177 ? -1.522 5.314 -15.214 1.00 81.19 177 ASP A C 1
ATOM 1436 O O . ASP A 1 177 ? -1.839 4.166 -15.535 1.00 81.19 177 ASP A O 1
ATOM 1440 N N . CYS A 1 178 ? -0.258 5.742 -15.299 1.00 76.06 178 CYS A N 1
ATOM 1441 C CA . CYS A 1 178 ? 0.850 4.895 -15.749 1.00 76.06 178 CYS A CA 1
ATOM 1442 C C . CYS A 1 178 ? 1.110 3.743 -14.774 1.00 76.06 178 CYS A C 1
ATOM 1444 O O . CYS A 1 178 ? 1.199 2.598 -15.203 1.00 76.06 178 CYS A O 1
ATOM 1446 N N . ILE A 1 179 ? 1.155 4.014 -13.465 1.00 79.31 179 ILE A N 1
ATOM 1447 C CA . ILE A 1 179 ? 1.334 2.967 -12.444 1.00 79.31 179 ILE A CA 1
ATOM 1448 C C . ILE A 1 179 ? 0.179 1.978 -12.482 1.00 79.31 179 ILE A C 1
ATOM 1450 O O . ILE A 1 179 ? 0.396 0.782 -12.324 1.00 79.31 179 ILE A O 1
ATOM 1454 N N . ARG A 1 180 ? -1.051 2.450 -12.711 1.00 83.69 180 ARG A N 1
ATOM 1455 C CA . ARG A 1 180 ? -2.205 1.563 -12.881 1.00 83.69 180 ARG A CA 1
ATOM 1456 C C . ARG A 1 180 ? -2.014 0.637 -14.078 1.00 83.69 180 ARG A C 1
ATOM 1458 O O . ARG A 1 180 ? -2.190 -0.566 -13.930 1.00 83.69 180 ARG A O 1
ATOM 1465 N N . SER A 1 181 ? -1.589 1.180 -15.219 1.00 81.44 181 SER A N 1
ATOM 1466 C CA . SER A 1 181 ? -1.284 0.382 -16.410 1.00 81.44 181 SER A CA 1
ATOM 1467 C C . SER A 1 181 ? -0.141 -0.609 -16.170 1.00 81.44 181 SER A C 1
ATOM 1469 O O . SER A 1 181 ? -0.222 -1.742 -16.635 1.00 81.44 181 SER A O 1
ATOM 1471 N N . ASP A 1 182 ? 0.909 -0.208 -15.451 1.00 77.25 182 ASP A N 1
ATOM 1472 C CA . ASP A 1 182 ? 2.032 -1.086 -15.114 1.00 77.25 182 ASP A CA 1
ATOM 1473 C C . ASP A 1 182 ? 1.601 -2.182 -14.122 1.00 77.25 182 ASP A C 1
ATOM 1475 O O . ASP A 1 182 ? 2.020 -3.330 -14.233 1.00 77.25 182 ASP A O 1
ATOM 1479 N N . LEU A 1 183 ? 0.710 -1.872 -13.177 1.00 80.69 183 LEU A N 1
ATOM 1480 C CA . LEU A 1 183 ? 0.123 -2.875 -12.295 1.00 80.69 183 LEU A CA 1
ATOM 1481 C C . LEU A 1 183 ? -0.751 -3.852 -13.075 1.00 80.69 183 LEU A C 1
ATOM 1483 O O . LEU A 1 183 ? -0.735 -5.022 -12.737 1.00 80.69 183 LEU A O 1
ATOM 1487 N N . GLU A 1 184 ? -1.497 -3.435 -14.100 1.00 80.88 184 GLU A N 1
ATOM 1488 C CA . GLU A 1 184 ? -2.342 -4.332 -14.909 1.00 80.88 184 GLU A CA 1
ATOM 1489 C C . GLU A 1 184 ? -1.547 -5.403 -15.671 1.00 80.88 184 GLU A C 1
ATOM 1491 O O . GLU A 1 184 ? -2.067 -6.497 -15.890 1.00 80.88 184 GLU A O 1
ATOM 1496 N N . ILE A 1 185 ? -0.294 -5.114 -16.036 1.00 73.75 185 ILE A N 1
ATOM 1497 C CA . ILE A 1 185 ? 0.587 -6.036 -16.773 1.00 73.75 185 ILE A CA 1
ATOM 1498 C C . ILE A 1 185 ? 1.441 -6.946 -15.871 1.00 73.75 185 ILE A C 1
ATOM 1500 O O . ILE A 1 185 ? 2.083 -7.861 -16.389 1.00 73.75 185 ILE A O 1
ATOM 1504 N N . ILE A 1 186 ? 1.456 -6.701 -14.553 1.00 66.81 186 ILE A N 1
ATOM 1505 C CA . ILE A 1 186 ? 2.099 -7.542 -13.521 1.00 66.81 186 ILE A CA 1
ATOM 1506 C C . ILE A 1 186 ? 1.105 -8.590 -13.010 1.00 66.81 186 ILE A C 1
ATOM 1508 O O . ILE A 1 186 ? 1.472 -9.787 -12.976 1.00 66.81 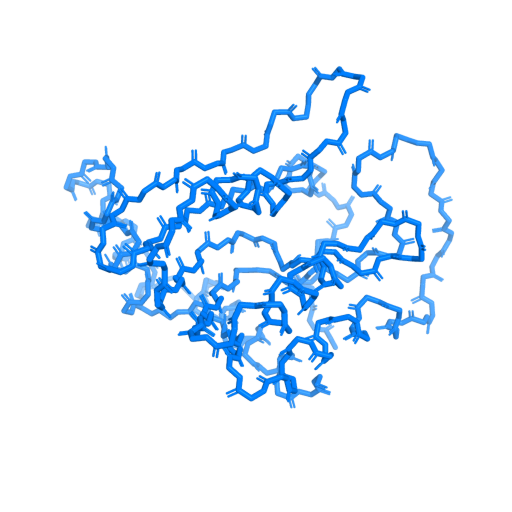186 ILE A O 1
#

Organism: Magallana gigas (NCBI:txid29159)

Foldseek 3Di:
DPVLEPDPPDLVLLQWKFKWKAWPNRGDDTDIDPQDDDDQDHSLNVVVVVVVVDDDTQEMEMEIAEPFFQEPVDGSLVVVVVVCVVVVRHAYEYEYLGYHQDNDRSNDPDDDDDDPPDSPRRVVSVVSQCPPPRYHYAYDDLVNLVVVVVSDPDDPVVSVVVSVCVVVPPPSRVSSVVVRVVSVVD

Mean predicted aligned error: 8.83 Å

InterPro domains:
  IPR016192 APOBEC/CMP deaminase, zinc-binding [PS00903] (42-80)
  IPR050610 APOBEC Cytidine Deaminase [PTHR13857] (14-108)
  IPR059136 APOBEC3, cytosine deaminase domain [PF18782] (33-109)